Protein AF-A0A3B8KXQ9-F1 (afdb_monomer)

Foldseek 3Di:
DDDDPDAFEQEDEQWAQDFDDVPDPSTDGDFLQALLFSLLQVVLVPGPFYHYPPLPVDDDPPDDDSSVVSVVASGDNVSSELAKHKDWFGADDPVPDPACGDPGLPFHKADQPQFKRKDKDAGRYFADLAADPVRLWWKKKKWFKPWDPVFPWDKWKDKPNHTDDFPDDDPRIGMGTSHPDGHTMMMMIITTHGPDDTIMITRIIMMIGGNDDDDDDD

Solvent-accessible surface area (backbone atoms only — not comparable to full-atom values): 12703 Å² total; per-residue (Å²): 141,83,88,79,86,73,82,47,61,37,78,43,60,36,62,34,49,47,71,68,49,92,97,45,74,41,65,39,74,57,49,53,29,35,49,38,26,53,35,32,28,31,51,66,71,65,43,75,45,71,40,73,44,72,55,75,86,64,69,71,82,80,67,57,67,59,65,37,49,41,69,78,26,50,80,37,69,79,64,46,55,93,50,55,27,35,43,66,61,54,40,58,77,79,78,80,49,63,82,63,69,48,100,33,81,20,44,24,68,53,42,69,85,54,45,65,38,76,47,70,53,59,37,36,48,88,54,64,82,59,59,42,97,92,47,59,36,40,39,37,37,40,39,32,37,54,56,58,93,89,58,96,63,74,74,42,40,26,37,68,86,40,79,56,72,64,75,43,73,60,91,42,35,37,30,26,67,50,57,81,63,50,54,40,82,40,40,43,36,42,31,34,70,62,100,68,97,73,75,37,31,43,60,44,46,36,40,38,40,19,68,74,74,81,82,82,84,128

Secondary structure (DSSP, 8-state):
--SS----EEEEESEEE----TT--SEEEPPHHHHHHHHHHHHHTT-SEEEEESSSSSSPSSP-HHHHHHHHHTT-HHHHTT--EEEE-PBP----S-TT-SSSSBSEEPPSSSPPEEEEEEE-S---SS--SS---EEEEEEEEE--TT--PPPEEEETTEEE--SEEETTEEEEES-S--SEEEEEEEE---SSS---EEEEEEEEEESSPPP---

Sequence (218 aa):
AGGTRCKVAGGLEYYIRGYLKPKQQGITQASLERLRAGAASFWDRGVDAIYLFNYDCHGPFPFRGQKRQALNEIHDPAKLAGTDQHYFVTREMSQKTPVGTGYKQLPAELKQDGTVSRFTWHVGDTVPSKPTPSDSRSTRLIVRTTLSPKVAASLKFLVNGKRLEPTTRVGGVYLFDQPPIRRGACRLEVGFDPPRNVTVRIEEIEFLVQRNLPDLKS

Radius of gyration: 18.34 Å; Cα contacts (8 Å, |Δi|>4): 442; chains: 1; bounding box: 47×39×53 Å

Mean predicted aligned error: 6.29 Å

Structure (mmCIF, N/CA/C/O backbone):
data_AF-A0A3B8KXQ9-F1
#
_entry.id   AF-A0A3B8KXQ9-F1
#
loop_
_atom_site.group_PDB
_atom_site.id
_atom_site.type_symbol
_atom_site.label_atom_id
_atom_site.label_alt_id
_atom_site.label_comp_id
_atom_site.label_asym_id
_atom_site.label_entity_id
_atom_site.label_seq_id
_atom_site.pdbx_PDB_ins_code
_atom_site.Cartn_x
_atom_site.Cartn_y
_atom_site.Cartn_z
_atom_site.occupancy
_atom_site.B_iso_or_equiv
_atom_site.auth_seq_id
_atom_site.auth_comp_id
_atom_site.auth_asym_id
_atom_site.auth_atom_id
_atom_site.pdbx_PDB_model_num
ATOM 1 N N . ALA A 1 1 ? -5.485 -15.576 -19.349 1.00 49.03 1 ALA A N 1
ATOM 2 C CA . ALA A 1 1 ? -5.763 -15.068 -20.703 1.00 49.03 1 ALA A CA 1
ATOM 3 C C . ALA A 1 1 ? -4.807 -15.763 -21.660 1.00 49.03 1 ALA A C 1
ATOM 5 O O . ALA A 1 1 ? -3.633 -15.432 -21.680 1.00 49.03 1 ALA A O 1
ATOM 6 N N . GLY A 1 2 ? -5.268 -16.799 -22.355 1.00 56.00 2 GLY A N 1
ATOM 7 C CA . GLY A 1 2 ? -4.515 -17.447 -23.429 1.00 56.00 2 GLY A CA 1
ATOM 8 C C . GLY A 1 2 ? -5.357 -17.388 -24.698 1.00 56.00 2 GLY A C 1
ATOM 9 O O . GLY A 1 2 ? -6.579 -17.458 -24.603 1.00 56.00 2 GLY A O 1
ATOM 10 N N . GLY A 1 3 ? -4.728 -17.214 -25.861 1.00 81.25 3 GLY A N 1
ATOM 11 C CA . GLY A 1 3 ? -5.386 -17.431 -27.157 1.00 81.25 3 GLY A CA 1
ATOM 12 C C . GLY A 1 3 ? -5.586 -16.214 -28.068 1.00 81.25 3 GLY A C 1
ATOM 13 O O . GLY A 1 3 ? -5.803 -16.416 -29.254 1.00 81.25 3 GLY A O 1
ATOM 14 N N . THR A 1 4 ? -5.461 -14.967 -27.593 1.00 88.69 4 THR A N 1
ATOM 15 C CA . THR A 1 4 ? -5.723 -13.776 -28.443 1.00 88.69 4 THR A CA 1
ATOM 16 C C . THR A 1 4 ? -4.471 -13.043 -28.937 1.00 88.69 4 THR A C 1
ATOM 18 O O . THR A 1 4 ? -4.576 -12.185 -29.808 1.00 88.69 4 THR A O 1
ATOM 21 N N . ARG A 1 5 ? -3.279 -13.354 -28.398 1.00 88.56 5 ARG A N 1
ATOM 22 C CA . ARG A 1 5 ? -2.017 -12.594 -28.591 1.00 88.56 5 ARG A CA 1
ATOM 23 C C . ARG A 1 5 ? -2.084 -11.112 -28.177 1.00 88.56 5 ARG A C 1
ATOM 25 O O . ARG A 1 5 ? -1.131 -10.375 -28.421 1.00 88.56 5 ARG A O 1
ATOM 32 N N . CYS A 1 6 ? -3.172 -10.666 -27.546 1.00 93.75 6 CYS A N 1
ATOM 33 C CA . CYS A 1 6 ? -3.280 -9.305 -27.032 1.00 93.75 6 CYS A CA 1
ATOM 34 C C . CYS A 1 6 ? -2.272 -9.074 -25.904 1.00 93.75 6 CYS A C 1
ATOM 36 O O . CYS A 1 6 ? -2.112 -9.928 -25.033 1.00 93.75 6 CYS A O 1
ATOM 38 N N . LYS A 1 7 ? -1.649 -7.893 -25.909 1.00 94.38 7 LYS A N 1
ATOM 39 C CA . LYS A 1 7 ? -0.799 -7.411 -24.820 1.00 94.38 7 LYS A CA 1
ATOM 40 C C . LYS A 1 7 ? -1.650 -6.713 -23.767 1.00 94.38 7 LYS A C 1
ATOM 42 O O . LYS A 1 7 ? -2.499 -5.891 -24.108 1.00 94.38 7 LYS A O 1
ATOM 47 N N . VAL A 1 8 ? -1.427 -7.037 -22.499 1.00 94.94 8 VAL A N 1
ATOM 48 C CA . VAL A 1 8 ? -2.143 -6.457 -21.360 1.00 94.94 8 VAL A CA 1
ATOM 49 C C . VAL A 1 8 ? -1.196 -5.540 -20.602 1.00 94.94 8 VAL A C 1
ATOM 51 O O . VAL A 1 8 ? -0.180 -5.991 -20.082 1.00 94.94 8 VAL A O 1
ATOM 54 N N . ALA A 1 9 ? -1.530 -4.254 -20.514 1.00 96.56 9 ALA A N 1
ATOM 55 C CA . ALA A 1 9 ? -0.738 -3.281 -19.768 1.00 96.56 9 ALA A CA 1
ATOM 56 C C . ALA A 1 9 ? -1.352 -2.978 -18.392 1.00 96.56 9 ALA A C 1
ATOM 58 O O . ALA A 1 9 ? -2.568 -2.831 -18.256 1.00 96.56 9 ALA A O 1
ATOM 59 N N . GLY A 1 10 ? -0.501 -2.836 -17.377 1.00 95.88 10 GLY A N 1
ATOM 60 C CA . GLY A 1 10 ? -0.862 -2.264 -16.085 1.00 95.88 10 GLY A CA 1
ATOM 61 C C . GLY A 1 10 ? -0.907 -0.741 -16.171 1.00 95.88 10 GLY A C 1
ATOM 62 O O . GLY A 1 10 ? 0.132 -0.102 -16.329 1.00 95.88 10 GLY A O 1
ATOM 63 N N . GLY A 1 11 ? -2.103 -0.159 -16.092 1.00 94.12 11 GLY A N 1
ATOM 64 C CA . GLY A 1 11 ? -2.296 1.291 -16.137 1.00 94.12 11 GLY A CA 1
ATOM 65 C C . GLY A 1 11 ? -2.015 1.958 -14.791 1.00 94.12 11 GLY A C 1
ATOM 66 O O . GLY A 1 11 ? -2.665 1.646 -13.792 1.00 94.12 11 GLY A O 1
ATOM 67 N N . LEU A 1 12 ? -1.071 2.895 -14.773 1.00 92.12 12 LEU A N 1
ATOM 68 C CA . LEU A 1 12 ? -0.736 3.741 -13.634 1.00 92.12 12 LEU A CA 1
ATOM 69 C C . LEU A 1 12 ? -1.062 5.202 -13.949 1.00 92.12 12 LEU A C 1
ATOM 71 O O . LEU A 1 12 ? -0.639 5.749 -14.965 1.00 92.12 12 LEU A O 1
ATOM 75 N N . GLU A 1 13 ? -1.783 5.835 -13.031 1.00 86.75 13 GLU A N 1
ATOM 76 C CA . GLU A 1 13 ? -2.115 7.254 -13.090 1.00 86.75 13 GLU A CA 1
ATOM 77 C C . GLU A 1 13 ? -1.075 8.069 -12.313 1.00 86.75 13 GLU A C 1
ATOM 79 O O . GLU A 1 13 ? -0.680 7.681 -11.209 1.00 86.75 13 GLU A O 1
ATOM 84 N N . TYR A 1 14 ? -0.659 9.223 -12.845 1.00 77.75 14 TYR A N 1
ATOM 85 C CA . TYR A 1 14 ? 0.227 10.135 -12.109 1.00 77.75 14 TYR A CA 1
ATOM 86 C C . TYR A 1 14 ? -0.429 10.690 -10.840 1.00 77.75 14 TYR A C 1
ATOM 88 O O . TYR A 1 14 ? 0.207 10.857 -9.794 1.00 77.75 14 TYR A O 1
ATOM 96 N N . TYR A 1 15 ? -1.727 10.952 -10.936 1.00 79.38 15 TYR A N 1
ATOM 97 C CA . TYR A 1 15 ? -2.555 11.381 -9.833 1.00 79.38 15 TYR A CA 1
ATOM 98 C C . TYR A 1 15 ? -3.144 10.201 -9.079 1.00 79.38 15 TYR A C 1
ATOM 100 O O . TYR A 1 15 ? -3.992 9.449 -9.554 1.00 79.38 15 TYR A O 1
ATOM 108 N N . ILE A 1 16 ? -2.750 10.111 -7.823 1.00 75.06 16 ILE A N 1
ATOM 109 C CA . ILE A 1 16 ? -3.333 9.196 -6.872 1.00 75.06 16 ILE A CA 1
ATOM 110 C C . ILE A 1 16 ? -4.436 9.925 -6.126 1.00 75.06 16 ILE A C 1
ATOM 112 O O . ILE A 1 16 ? -4.203 10.906 -5.413 1.00 75.06 16 ILE A O 1
ATOM 116 N N . ARG A 1 17 ? -5.643 9.378 -6.251 1.00 68.38 17 ARG A N 1
ATOM 117 C CA . ARG A 1 17 ? -6.751 9.639 -5.335 1.00 68.38 17 ARG A CA 1
ATOM 118 C C . ARG A 1 17 ? -6.419 8.992 -3.993 1.00 68.38 17 ARG A C 1
ATOM 120 O O . ARG A 1 17 ? -6.678 7.807 -3.772 1.00 68.38 17 ARG A O 1
ATOM 127 N N . GLY A 1 18 ? -5.705 9.762 -3.182 1.00 63.97 18 GLY A N 1
ATOM 128 C CA . GLY A 1 18 ? -5.207 9.358 -1.880 1.00 63.97 18 GLY A CA 1
ATOM 129 C C . GLY A 1 18 ? -6.221 9.668 -0.790 1.00 63.97 18 GLY A C 1
ATOM 130 O O . GLY A 1 18 ? -7.410 9.879 -1.034 1.00 63.97 18 GLY A O 1
ATOM 131 N N . TYR A 1 19 ? -5.737 9.702 0.439 1.00 66.12 19 TYR A N 1
ATOM 132 C CA . TYR A 1 19 ? -6.567 10.053 1.576 1.00 66.12 19 TYR A CA 1
ATOM 133 C C . TYR A 1 19 ? -6.731 11.570 1.674 1.00 66.12 19 TYR A C 1
ATOM 135 O O . TYR A 1 19 ? -5.798 12.333 1.414 1.00 66.12 19 TYR A O 1
ATOM 143 N N . LEU A 1 20 ? -7.942 12.014 2.010 1.00 58.81 20 LEU A N 1
ATOM 144 C CA . LEU A 1 20 ? -8.250 13.429 2.185 1.00 58.81 20 LEU A CA 1
ATOM 145 C C . LEU A 1 20 ? -7.507 13.948 3.420 1.00 58.81 20 LEU A C 1
ATOM 147 O O . LEU A 1 20 ? -7.885 13.632 4.546 1.00 58.81 20 LEU A O 1
ATOM 151 N N . LYS A 1 21 ? -6.479 14.778 3.226 1.00 59.19 21 LYS A N 1
ATOM 152 C CA . LYS A 1 21 ? -5.991 15.639 4.309 1.00 59.19 21 LYS A CA 1
ATOM 153 C C . LYS A 1 21 ? -6.987 16.784 4.524 1.00 59.19 21 LYS A C 1
ATOM 155 O O . LYS A 1 21 ? -7.615 17.223 3.554 1.00 59.19 21 LYS A O 1
ATOM 160 N N . PRO A 1 22 ? -7.123 17.321 5.751 1.00 49.59 22 PRO A N 1
ATOM 161 C CA . PRO A 1 22 ? -7.877 18.550 5.968 1.00 49.59 22 PRO A CA 1
ATOM 162 C C . PRO A 1 22 ? -7.412 19.634 4.983 1.00 49.59 22 PRO A C 1
ATOM 164 O O . PRO A 1 22 ? -6.216 19.903 4.890 1.00 49.59 22 PRO A O 1
ATOM 167 N N . LYS A 1 23 ? -8.354 20.239 4.244 1.00 52.53 23 LYS A N 1
ATOM 168 C CA . LYS A 1 23 ? -8.121 21.291 3.227 1.00 52.53 23 LYS A CA 1
ATOM 169 C C . LYS A 1 23 ? -7.416 20.852 1.932 1.00 52.53 23 LYS A C 1
ATOM 171 O O . LYS A 1 23 ? -7.093 21.707 1.113 1.00 52.53 23 LYS A O 1
ATOM 176 N N . GLN A 1 24 ? -7.214 19.555 1.701 1.00 58.47 24 GLN A N 1
ATOM 177 C CA . GLN A 1 24 ? -6.668 19.056 0.441 1.00 58.47 24 GLN A CA 1
ATOM 178 C C . GLN A 1 24 ? -7.788 18.520 -0.464 1.00 58.47 24 GLN A C 1
ATOM 180 O O . GLN A 1 24 ? -8.565 17.658 -0.054 1.00 58.47 24 GLN A O 1
ATOM 185 N N . GLN A 1 25 ? -7.851 18.978 -1.719 1.00 53.72 25 GLN A N 1
ATOM 186 C CA . GLN A 1 25 ? -8.606 18.267 -2.756 1.00 53.72 25 GLN A CA 1
ATOM 187 C C . GLN A 1 25 ? -7.92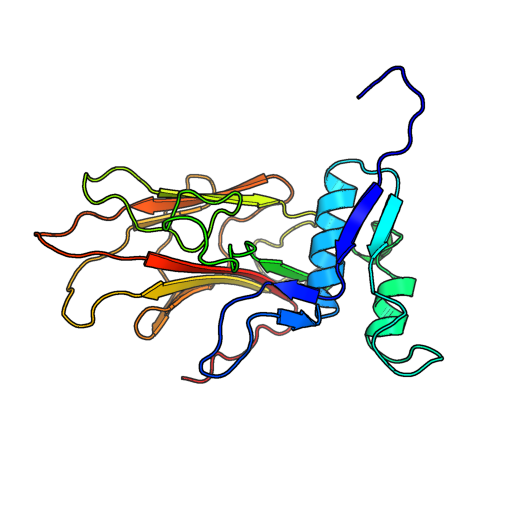0 16.907 -2.920 1.00 53.72 25 GLN A C 1
ATOM 189 O O . GLN A 1 25 ? -6.741 16.907 -3.245 1.00 53.72 25 GLN A O 1
ATOM 194 N N . GLY A 1 26 ? -8.585 15.780 -2.625 1.00 58.84 26 GLY A N 1
ATOM 195 C CA . GLY A 1 26 ? -8.004 14.435 -2.382 1.00 58.84 26 GLY A CA 1
ATOM 196 C C . GLY A 1 26 ? -7.134 13.787 -3.475 1.00 58.84 26 GLY A C 1
ATOM 197 O O . GLY A 1 26 ? -6.901 12.583 -3.473 1.00 58.84 26 GLY A O 1
ATOM 198 N N . ILE A 1 27 ? -6.643 14.567 -4.423 1.00 66.69 27 ILE A N 1
ATOM 199 C CA . ILE A 1 27 ? -5.688 14.203 -5.448 1.00 66.69 27 ILE A CA 1
ATOM 200 C C . ILE A 1 27 ? -4.275 14.574 -4.960 1.00 66.69 27 ILE A C 1
ATOM 202 O O . ILE A 1 27 ? -3.989 15.715 -4.597 1.00 66.69 27 ILE A O 1
ATOM 206 N N . THR A 1 28 ? -3.378 13.590 -4.946 1.00 73.00 28 THR A N 1
ATOM 207 C CA . THR A 1 28 ? -1.931 13.754 -4.723 1.00 73.00 28 THR A CA 1
ATOM 208 C C . THR A 1 28 ? -1.167 13.238 -5.927 1.00 73.00 28 THR A C 1
ATOM 210 O O . THR A 1 28 ? -1.649 12.352 -6.626 1.00 73.00 28 THR A O 1
ATOM 213 N N . GLN A 1 29 ? 0.045 13.734 -6.148 1.00 80.38 29 GLN A N 1
ATOM 214 C CA . GLN A 1 29 ? 0.965 13.089 -7.079 1.00 80.38 29 GLN A CA 1
ATOM 215 C C . GLN A 1 29 ? 1.495 11.788 -6.468 1.00 80.38 29 GLN A C 1
ATOM 217 O O . GLN A 1 29 ? 1.756 11.713 -5.262 1.00 80.38 29 GLN A O 1
ATOM 222 N N . ALA A 1 30 ? 1.652 10.759 -7.295 1.00 86.81 30 ALA A N 1
ATOM 223 C CA . ALA A 1 30 ? 2.321 9.535 -6.892 1.00 86.81 30 ALA A CA 1
ATOM 224 C C . ALA A 1 30 ? 3.790 9.807 -6.555 1.00 86.81 30 ALA A C 1
ATOM 226 O O . ALA A 1 30 ? 4.528 10.343 -7.382 1.00 86.81 30 ALA A O 1
ATOM 227 N N . SER A 1 31 ? 4.228 9.409 -5.355 1.00 90.88 31 SER A N 1
ATOM 228 C CA . SER A 1 31 ? 5.659 9.364 -5.050 1.00 90.88 31 SER A CA 1
ATOM 229 C C . SER A 1 31 ? 6.336 8.255 -5.858 1.00 90.88 31 SER A C 1
ATOM 231 O O . SER A 1 31 ? 5.675 7.335 -6.356 1.00 90.88 31 SER A O 1
ATOM 233 N N . LEU A 1 32 ? 7.664 8.311 -5.953 1.00 94.12 32 LEU A N 1
ATOM 234 C CA . LEU A 1 32 ? 8.456 7.272 -6.608 1.00 94.12 32 LEU A CA 1
ATOM 235 C C . LEU A 1 32 ? 8.173 5.878 -6.024 1.00 94.12 32 LEU A C 1
ATOM 237 O O . LEU A 1 32 ? 7.956 4.928 -6.768 1.00 94.12 32 LEU A O 1
ATOM 241 N N . GLU A 1 33 ? 8.094 5.763 -4.700 1.00 96.38 33 GLU A N 1
ATOM 242 C CA . GLU A 1 33 ? 7.842 4.507 -3.984 1.00 96.38 33 GLU A CA 1
ATOM 243 C C . GLU A 1 33 ? 6.448 3.942 -4.290 1.00 96.38 33 GLU A C 1
ATOM 245 O O . GLU A 1 33 ? 6.274 2.723 -4.349 1.00 96.38 33 GLU A O 1
ATOM 250 N N . ARG A 1 34 ? 5.450 4.810 -4.515 1.00 94.62 34 ARG A N 1
ATOM 251 C CA . ARG A 1 34 ? 4.094 4.397 -4.913 1.00 94.62 34 ARG A CA 1
ATOM 252 C C . ARG A 1 34 ? 4.045 3.928 -6.366 1.00 94.62 34 ARG A C 1
ATOM 254 O O . ARG A 1 34 ? 3.384 2.932 -6.655 1.00 94.62 34 ARG A O 1
ATOM 261 N N . LEU A 1 35 ? 4.773 4.593 -7.268 1.00 95.44 35 LEU A N 1
ATOM 262 C CA . LEU A 1 35 ? 4.913 4.150 -8.661 1.00 95.44 35 LEU A CA 1
ATOM 263 C C . LEU A 1 35 ? 5.622 2.793 -8.740 1.00 95.44 35 LEU A C 1
ATOM 265 O O . LEU A 1 35 ? 5.141 1.897 -9.431 1.00 95.44 35 LEU A O 1
ATOM 269 N N . ARG A 1 36 ? 6.709 2.614 -7.977 1.00 97.75 36 ARG A N 1
ATOM 270 C CA . ARG A 1 36 ? 7.416 1.330 -7.846 1.00 97.75 36 ARG A CA 1
ATOM 271 C C . ARG A 1 36 ? 6.495 0.227 -7.339 1.00 97.75 36 ARG A C 1
ATOM 273 O O . ARG A 1 36 ? 6.429 -0.828 -7.955 1.00 97.75 36 ARG A O 1
ATOM 280 N N . ALA A 1 37 ? 5.754 0.481 -6.259 1.00 97.50 37 ALA A N 1
ATOM 281 C CA . ALA A 1 37 ? 4.814 -0.483 -5.687 1.00 97.50 37 ALA A CA 1
ATOM 282 C C . ALA A 1 37 ? 3.707 -0.884 -6.678 1.00 97.50 37 ALA A C 1
ATOM 284 O O . ALA A 1 37 ? 3.408 -2.069 -6.833 1.00 97.50 37 ALA A O 1
ATOM 285 N N . GLY A 1 38 ? 3.121 0.093 -7.382 1.00 96.38 38 GLY A N 1
ATOM 286 C CA . GLY A 1 38 ? 2.103 -0.153 -8.404 1.00 96.38 38 GLY A CA 1
ATOM 287 C C . GLY A 1 38 ? 2.637 -0.975 -9.578 1.00 96.38 38 GLY A C 1
ATOM 288 O O . GLY A 1 38 ? 2.020 -1.965 -9.968 1.00 96.38 38 GLY A O 1
ATOM 289 N N . ALA A 1 39 ? 3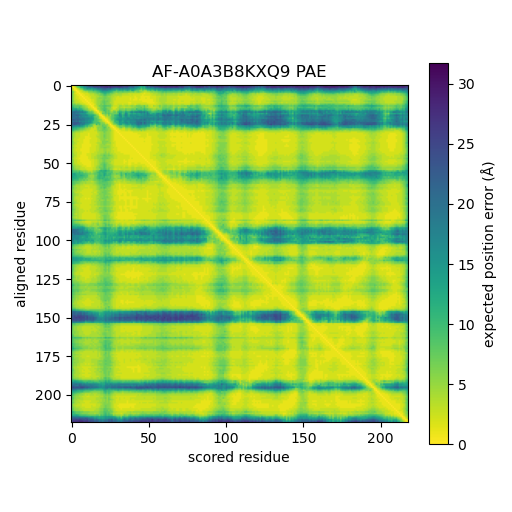.812 -0.614 -10.099 1.00 97.94 39 ALA A N 1
ATOM 290 C CA . ALA A 1 39 ? 4.458 -1.348 -11.183 1.00 97.94 39 ALA A CA 1
ATOM 291 C C . ALA A 1 39 ? 4.853 -2.769 -10.761 1.00 97.94 39 ALA A C 1
ATOM 293 O O . ALA A 1 39 ? 4.531 -3.719 -11.467 1.00 97.94 39 ALA A O 1
ATOM 294 N N . ALA A 1 40 ? 5.467 -2.935 -9.584 1.00 98.38 40 ALA A N 1
ATOM 295 C CA . ALA A 1 40 ? 5.828 -4.245 -9.047 1.00 98.38 40 ALA A CA 1
ATOM 296 C C . ALA A 1 40 ? 4.590 -5.144 -8.918 1.00 98.38 40 ALA A C 1
ATOM 298 O O . ALA A 1 40 ? 4.624 -6.310 -9.303 1.00 98.38 40 ALA A O 1
ATOM 299 N N . SER A 1 41 ? 3.479 -4.592 -8.417 1.00 98.12 41 SER A N 1
ATOM 300 C CA . SER A 1 41 ? 2.203 -5.303 -8.298 1.00 98.12 41 SER A CA 1
ATOM 301 C C . SER A 1 41 ? 1.676 -5.785 -9.652 1.00 98.12 41 SER A C 1
ATOM 303 O O . SER A 1 41 ? 1.243 -6.930 -9.772 1.00 98.12 41 SER A O 1
ATOM 305 N N . PHE A 1 42 ? 1.750 -4.955 -10.697 1.00 98.19 42 PHE A N 1
ATOM 306 C CA . PHE A 1 42 ? 1.351 -5.363 -12.043 1.00 98.19 42 PHE A CA 1
ATOM 307 C C . PHE A 1 42 ? 2.286 -6.413 -12.647 1.00 98.19 42 PHE A C 1
ATOM 309 O O . PHE A 1 42 ? 1.797 -7.405 -13.190 1.00 98.19 42 PHE A O 1
ATOM 316 N N . TRP A 1 43 ? 3.603 -6.240 -12.523 1.00 98.25 43 TRP A N 1
ATOM 317 C CA . TRP A 1 43 ? 4.574 -7.211 -13.027 1.00 98.25 43 TRP A CA 1
ATOM 318 C C . TRP A 1 43 ? 4.403 -8.585 -12.385 1.00 98.25 43 TRP A C 1
ATOM 320 O O . TRP A 1 43 ? 4.383 -9.591 -13.089 1.00 98.25 43 TRP A O 1
ATOM 330 N N . ASP A 1 44 ? 4.177 -8.637 -11.072 1.00 98.06 44 ASP A N 1
ATOM 331 C CA . ASP A 1 44 ? 3.911 -9.893 -10.365 1.00 98.06 44 ASP A CA 1
ATOM 332 C C . ASP A 1 44 ? 2.628 -10.597 -10.840 1.00 98.06 44 ASP A C 1
ATOM 334 O O . ASP A 1 44 ? 2.497 -11.814 -10.743 1.00 98.06 44 ASP A O 1
ATOM 338 N N . ARG A 1 45 ? 1.680 -9.840 -11.400 1.00 97.12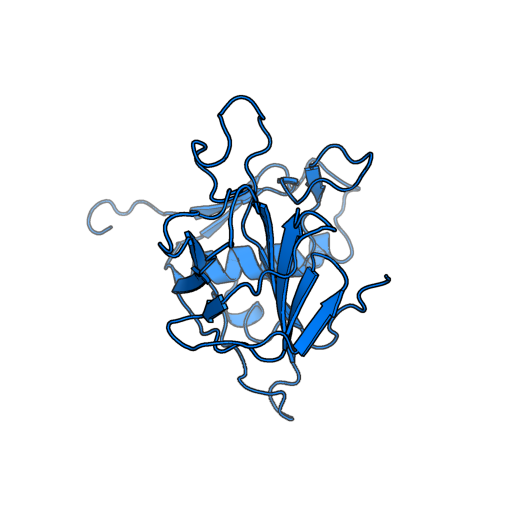 45 ARG A N 1
ATOM 339 C CA . ARG A 1 45 ? 0.429 -10.357 -11.976 1.00 97.12 45 ARG A CA 1
ATOM 340 C C . ARG A 1 45 ? 0.555 -10.725 -13.457 1.00 97.12 45 ARG A C 1
ATOM 342 O O . ARG A 1 45 ? -0.445 -11.118 -14.057 1.00 97.12 45 ARG A O 1
ATOM 349 N N . GLY A 1 46 ? 1.750 -10.604 -14.035 1.00 96.56 46 GLY A N 1
ATOM 350 C CA . GLY A 1 46 ? 2.050 -11.033 -15.399 1.00 96.56 46 GLY A CA 1
ATOM 351 C C . GLY A 1 46 ? 1.533 -10.094 -16.487 1.00 96.56 46 GLY A C 1
ATOM 352 O O . GLY A 1 46 ? 1.154 -10.572 -17.553 1.00 96.56 46 GLY A O 1
ATOM 353 N N . VAL A 1 47 ? 1.476 -8.779 -16.233 1.00 96.88 47 VAL A N 1
ATOM 354 C CA . VAL A 1 47 ? 1.248 -7.814 -17.323 1.00 96.88 47 VAL A CA 1
ATOM 355 C C . VAL A 1 47 ? 2.409 -7.848 -18.319 1.00 96.88 47 VAL A C 1
ATOM 357 O O . VAL A 1 47 ? 3.535 -8.188 -17.966 1.00 96.88 47 VAL A O 1
ATOM 360 N N . ASP A 1 48 ? 2.148 -7.447 -19.558 1.00 96.56 48 ASP A N 1
ATOM 361 C CA . ASP A 1 48 ? 3.169 -7.323 -20.597 1.00 96.56 48 ASP A 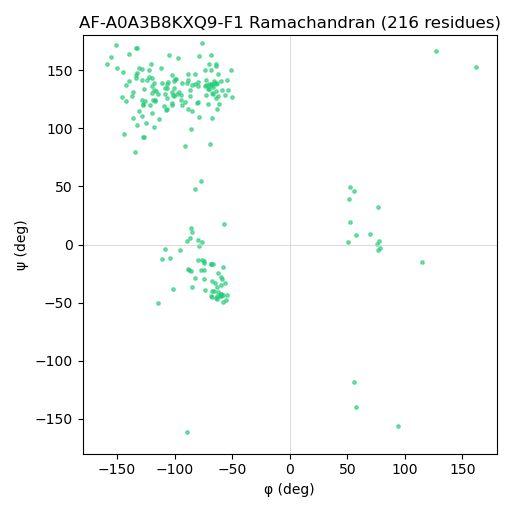CA 1
ATOM 362 C C . ASP A 1 48 ? 3.889 -5.967 -20.575 1.00 96.56 48 ASP A C 1
ATOM 364 O O . ASP A 1 48 ? 4.979 -5.836 -21.129 1.00 96.56 48 ASP A O 1
ATOM 368 N N . ALA A 1 49 ? 3.255 -4.937 -20.009 1.00 96.94 49 ALA A N 1
ATOM 369 C CA . ALA A 1 49 ? 3.766 -3.571 -20.010 1.00 96.94 49 ALA A CA 1
ATOM 370 C C . ALA A 1 49 ? 3.213 -2.750 -18.841 1.00 96.94 49 ALA A C 1
ATOM 372 O O . ALA A 1 49 ? 2.156 -3.057 -18.287 1.00 96.94 49 ALA A O 1
ATOM 373 N N . ILE A 1 50 ? 3.891 -1.646 -18.532 1.00 97.69 50 ILE A N 1
ATOM 374 C CA . ILE A 1 50 ? 3.377 -0.583 -17.667 1.00 97.69 50 ILE A CA 1
ATOM 375 C C . ILE A 1 50 ? 3.018 0.611 -18.540 1.00 97.69 50 ILE A C 1
ATOM 377 O O . ILE A 1 50 ? 3.846 1.102 -19.306 1.00 97.69 50 ILE A O 1
ATOM 381 N N . TYR A 1 51 ? 1.782 1.077 -18.417 1.00 95.94 51 TYR A N 1
ATOM 382 C CA . TYR A 1 51 ? 1.285 2.255 -19.112 1.00 95.94 51 TYR A CA 1
ATOM 383 C C . TYR A 1 51 ? 1.114 3.398 -18.115 1.00 95.94 51 TYR A C 1
ATOM 385 O O . TYR A 1 51 ? 0.488 3.219 -17.074 1.00 95.94 51 TYR A O 1
ATOM 393 N N . LEU A 1 52 ? 1.664 4.568 -18.432 1.00 92.50 52 LEU A N 1
ATOM 394 C CA . LEU A 1 52 ? 1.574 5.762 -17.599 1.00 92.50 52 LEU A CA 1
ATOM 395 C C . LEU A 1 52 ? 0.618 6.774 -18.237 1.00 92.50 52 LEU A C 1
ATOM 397 O O . LEU A 1 52 ? 0.917 7.303 -19.305 1.00 92.50 52 LEU A O 1
ATOM 401 N N . PHE A 1 53 ? -0.499 7.070 -17.573 1.00 88.06 53 PHE A N 1
ATOM 402 C CA . PHE A 1 53 ? -1.457 8.089 -18.010 1.00 88.06 53 PHE A CA 1
ATOM 403 C C . PHE A 1 53 ? -1.255 9.402 -17.238 1.00 88.06 53 PHE A C 1
ATOM 405 O O . PHE A 1 53 ? -0.906 9.391 -16.051 1.00 88.06 53 PHE A O 1
ATOM 412 N N . ASN A 1 54 ? -1.417 10.534 -17.937 1.00 86.56 54 ASN A N 1
ATOM 413 C CA . ASN A 1 54 ? -1.152 11.900 -17.455 1.00 86.56 54 ASN A CA 1
ATOM 414 C C . ASN A 1 54 ? 0.243 12.124 -16.843 1.00 86.56 54 ASN A C 1
ATOM 416 O O . ASN A 1 54 ? 0.472 13.063 -16.083 1.00 86.56 54 ASN A O 1
ATOM 420 N N . TYR A 1 55 ? 1.209 11.255 -17.124 1.00 86.94 55 TYR A N 1
ATOM 421 C CA . TYR A 1 55 ? 2.521 11.372 -16.500 1.00 86.94 55 TYR A CA 1
ATOM 422 C C . TYR A 1 55 ? 3.339 12.508 -17.095 1.00 86.94 55 TYR A C 1
ATOM 424 O O . TYR A 1 55 ? 4.161 13.107 -16.410 1.00 86.94 55 TYR A O 1
ATOM 432 N N . ASP A 1 56 ? 3.126 12.828 -18.362 1.00 82.12 56 ASP A N 1
ATOM 433 C CA . ASP A 1 56 ? 3.896 13.805 -19.112 1.00 82.12 56 ASP A CA 1
ATOM 434 C C . ASP A 1 56 ? 3.411 15.247 -18.924 1.00 82.12 56 ASP A C 1
ATOM 436 O O . ASP A 1 56 ? 4.235 16.149 -18.775 1.00 82.12 56 ASP A O 1
ATOM 440 N N . CYS A 1 57 ? 2.099 15.453 -18.815 1.00 77.75 57 CYS A N 1
ATOM 441 C CA . CYS A 1 57 ? 1.456 16.766 -18.733 1.00 77.75 57 CYS A CA 1
ATOM 442 C C . CYS A 1 57 ? 1.576 17.480 -17.367 1.00 77.75 57 CYS A C 1
ATOM 444 O O . CYS A 1 57 ? 1.065 18.590 -17.197 1.00 77.75 57 CYS A O 1
ATOM 446 N N . HIS A 1 58 ? 2.276 16.891 -16.388 1.00 74.12 58 HIS A N 1
ATOM 447 C CA . HIS A 1 58 ? 2.415 17.444 -15.035 1.00 74.12 58 HIS A CA 1
ATOM 448 C C . HIS A 1 58 ? 3.876 17.545 -14.575 1.00 74.12 58 HIS A C 1
ATOM 450 O O . HIS A 1 58 ? 4.445 16.606 -14.014 1.00 74.12 58 HIS A O 1
ATOM 456 N N . GLY A 1 59 ? 4.496 18.704 -14.802 1.00 72.62 59 GLY A N 1
ATOM 457 C CA . GLY A 1 59 ? 5.839 19.049 -14.323 1.00 72.62 59 GLY A CA 1
ATOM 458 C C . GLY A 1 59 ? 6.777 19.537 -15.434 1.00 72.62 59 GLY A C 1
ATOM 459 O O . GLY A 1 59 ? 6.464 19.381 -16.612 1.00 72.62 59 GLY A O 1
ATOM 460 N N . PRO A 1 60 ? 7.929 20.130 -15.076 1.00 78.38 60 PRO A N 1
ATOM 461 C CA . PRO A 1 60 ? 8.851 20.704 -16.050 1.00 78.38 60 PRO A CA 1
ATOM 462 C C . PRO A 1 60 ? 9.516 19.619 -16.908 1.00 78.38 60 PRO A C 1
ATOM 464 O O . PRO A 1 60 ? 9.941 18.578 -16.397 1.00 78.38 60 PRO A O 1
ATOM 467 N N . PHE A 1 61 ? 9.631 19.889 -18.208 1.00 82.31 61 PHE A N 1
ATOM 468 C CA . PHE A 1 61 ? 10.398 19.086 -19.159 1.00 82.31 61 PHE A CA 1
ATOM 469 C C . PHE A 1 61 ? 11.782 19.726 -19.396 1.00 82.31 61 PHE A C 1
ATOM 471 O O . PHE A 1 61 ? 11.868 20.953 -19.450 1.00 82.31 61 PHE A O 1
ATOM 478 N N . PRO A 1 62 ? 12.871 18.946 -19.552 1.00 87.38 62 PRO A N 1
ATOM 479 C CA . PRO A 1 62 ? 12.948 17.486 -19.438 1.00 87.38 62 PRO A CA 1
ATOM 480 C C . PRO A 1 62 ? 12.739 17.003 -17.997 1.00 87.38 62 PRO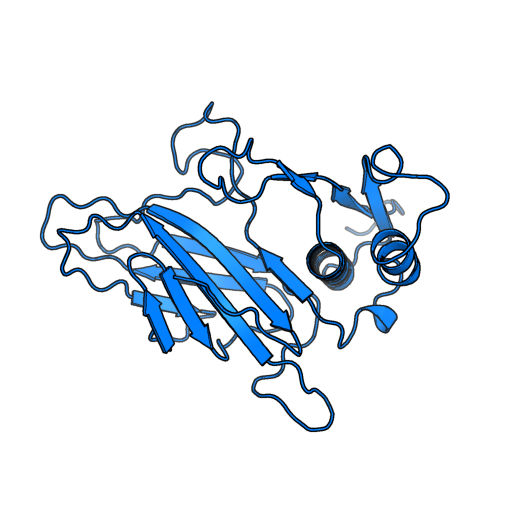 A C 1
ATOM 482 O O . PRO A 1 62 ? 13.101 17.700 -17.049 1.00 87.38 62 PRO A O 1
ATOM 485 N N . PHE A 1 63 ? 12.192 15.792 -17.818 1.00 89.19 63 PHE A N 1
ATOM 486 C CA . PHE A 1 63 ? 11.991 15.242 -16.473 1.00 89.19 63 PHE A CA 1
ATOM 487 C C . PHE A 1 63 ? 13.321 15.035 -15.745 1.00 89.19 63 PHE A C 1
ATOM 489 O O . PHE A 1 63 ? 14.307 14.553 -16.308 1.00 89.19 63 PHE A O 1
ATOM 496 N N . ARG A 1 64 ? 13.328 15.376 -14.455 1.00 90.19 64 ARG A N 1
ATOM 497 C CA . ARG A 1 64 ? 14.477 15.265 -13.546 1.00 90.19 64 ARG A CA 1
ATOM 498 C C . ARG A 1 64 ? 14.052 14.619 -12.226 1.00 90.19 64 ARG A C 1
ATOM 500 O O . ARG A 1 64 ? 12.860 14.444 -11.966 1.00 90.19 64 ARG A O 1
ATOM 507 N N . GLY A 1 65 ? 15.036 14.256 -11.404 1.00 92.00 65 GLY A N 1
ATOM 508 C CA . GLY A 1 65 ? 14.819 13.692 -10.070 1.00 92.00 65 GLY A CA 1
ATOM 509 C C . GLY A 1 65 ? 13.963 12.423 -10.085 1.00 92.00 65 GLY A C 1
ATOM 510 O O . GLY A 1 65 ? 14.075 11.598 -10.995 1.00 92.00 65 GLY A O 1
ATOM 511 N N . GLN A 1 66 ? 13.072 12.306 -9.098 1.00 91.75 66 GLN A N 1
ATOM 512 C CA . GLN A 1 66 ? 12.206 11.139 -8.898 1.00 91.75 66 GLN A CA 1
ATOM 513 C C . GLN A 1 66 ? 11.346 10.793 -10.123 1.00 91.75 66 GLN A C 1
ATOM 515 O O . GLN A 1 66 ? 11.111 9.619 -10.394 1.00 91.75 66 GLN A O 1
ATOM 520 N N . LYS A 1 67 ? 10.920 11.792 -10.906 1.00 89.50 67 LYS A N 1
ATOM 521 C CA . LYS A 1 67 ? 10.094 11.570 -12.100 1.00 89.50 67 LYS A CA 1
ATOM 522 C C . LYS A 1 67 ? 10.863 10.838 -13.206 1.00 89.50 67 LYS A C 1
ATOM 524 O O . LYS A 1 67 ? 10.375 9.871 -13.781 1.00 89.50 67 LYS A O 1
ATOM 529 N N . ARG A 1 68 ? 12.105 11.259 -13.474 1.00 93.06 68 ARG A N 1
ATOM 530 C CA . ARG A 1 68 ? 12.999 10.552 -14.410 1.00 93.06 68 ARG A CA 1
ATOM 531 C C . ARG A 1 68 ? 13.404 9.186 -13.863 1.00 93.06 68 ARG A C 1
ATOM 533 O O . ARG A 1 68 ? 13.471 8.222 -14.618 1.00 93.06 68 ARG A O 1
ATOM 540 N N . GLN A 1 69 ? 13.665 9.112 -12.560 1.00 95.88 69 GLN A N 1
ATOM 541 C CA . GLN A 1 69 ? 14.032 7.868 -11.897 1.00 95.88 69 GLN A CA 1
ATOM 542 C C . GLN A 1 69 ? 12.940 6.802 -12.045 1.00 95.88 69 GLN A C 1
ATOM 544 O O . GLN A 1 69 ? 13.258 5.683 -12.430 1.00 95.88 69 GLN A O 1
ATOM 549 N N . ALA A 1 70 ? 11.666 7.163 -11.862 1.00 94.44 70 ALA A N 1
ATOM 550 C CA . ALA A 1 70 ? 10.554 6.243 -12.083 1.00 94.44 70 ALA A CA 1
ATOM 551 C C . ALA A 1 70 ? 10.579 5.648 -13.501 1.00 94.44 70 ALA A C 1
ATOM 553 O O . ALA A 1 70 ? 10.524 4.432 -13.645 1.00 94.44 70 ALA A O 1
ATOM 554 N N . LEU A 1 71 ? 10.745 6.469 -14.547 1.00 94.00 71 LEU A N 1
ATOM 555 C CA . LEU A 1 71 ? 10.812 5.986 -15.937 1.00 94.00 71 LEU A CA 1
ATOM 556 C C . LEU A 1 71 ? 11.972 5.005 -16.177 1.00 94.00 71 LEU A C 1
ATOM 558 O O . LEU A 1 71 ? 11.827 4.041 -16.930 1.00 94.00 71 LEU A O 1
ATOM 562 N N . ASN A 1 72 ? 13.107 5.216 -15.507 1.00 96.50 72 ASN A N 1
ATOM 563 C CA . ASN A 1 72 ? 14.280 4.348 -15.615 1.00 96.50 72 ASN A CA 1
ATOM 564 C C . ASN A 1 72 ? 14.135 3.007 -14.876 1.00 96.50 72 ASN A C 1
ATOM 566 O O . ASN A 1 72 ? 14.936 2.104 -15.133 1.00 96.50 72 ASN A O 1
ATOM 570 N N . GLU A 1 73 ? 13.156 2.882 -13.977 1.00 97.62 73 GLU A N 1
ATOM 571 C CA . GLU A 1 73 ? 13.000 1.738 -13.073 1.00 97.62 73 GLU A CA 1
ATOM 572 C C . GLU A 1 73 ? 11.731 0.925 -13.354 1.00 97.62 73 GLU A C 1
ATOM 574 O O . GLU A 1 73 ? 11.809 -0.288 -13.501 1.00 97.62 73 GLU A O 1
ATOM 579 N N . ILE A 1 74 ? 10.558 1.560 -13.460 1.00 97.31 74 ILE A N 1
ATOM 580 C CA . ILE A 1 74 ? 9.268 0.847 -13.397 1.00 97.31 74 ILE A CA 1
ATOM 581 C C . ILE A 1 74 ? 8.984 -0.077 -14.588 1.00 97.31 74 ILE A C 1
ATOM 583 O O . ILE A 1 74 ? 8.091 -0.918 -14.504 1.00 97.31 74 ILE A O 1
ATOM 587 N N . HIS A 1 75 ? 9.712 0.083 -15.694 1.00 96.69 75 HIS A N 1
ATOM 588 C CA . HIS A 1 75 ? 9.573 -0.761 -16.881 1.00 96.69 75 HIS A CA 1
ATOM 589 C C . HIS A 1 75 ? 10.214 -2.145 -16.716 1.00 96.69 75 HIS A C 1
ATOM 591 O O . HIS A 1 75 ? 9.986 -3.002 -17.563 1.00 96.69 75 HIS A O 1
ATOM 597 N N . ASP A 1 76 ? 11.031 -2.355 -15.679 1.00 96.94 76 ASP A N 1
ATOM 598 C CA . ASP A 1 76 ? 11.822 -3.571 -15.498 1.00 96.94 76 ASP A CA 1
ATOM 599 C C . ASP A 1 76 ? 11.653 -4.120 -14.068 1.00 96.94 76 ASP A C 1
ATOM 601 O O . ASP A 1 76 ? 12.089 -3.478 -13.104 1.00 96.94 76 ASP A O 1
ATOM 605 N N . PRO A 1 77 ? 11.054 -5.313 -13.889 1.00 96.12 77 PRO A N 1
ATOM 606 C CA . PRO A 1 77 ? 10.883 -5.906 -12.566 1.00 96.12 77 PRO A CA 1
ATOM 607 C C . PRO A 1 77 ? 12.211 -6.151 -11.833 1.00 96.12 77 PRO A C 1
ATOM 609 O O . PRO A 1 77 ? 12.234 -6.075 -10.604 1.00 96.12 77 PRO A O 1
ATOM 612 N N . ALA A 1 78 ? 13.324 -6.379 -12.543 1.00 96.94 78 ALA A N 1
ATOM 613 C CA . ALA A 1 78 ? 14.631 -6.574 -11.916 1.00 96.94 78 ALA A CA 1
ATOM 614 C C . ALA A 1 78 ? 15.151 -5.291 -11.250 1.00 96.94 78 ALA A C 1
ATOM 616 O O . ALA A 1 78 ? 15.803 -5.357 -10.210 1.00 96.94 78 ALA A O 1
ATOM 617 N N . LYS A 1 79 ? 14.811 -4.116 -11.797 1.00 97.94 79 LYS A N 1
ATOM 618 C CA . LYS A 1 79 ? 15.158 -2.816 -11.198 1.00 97.94 79 LYS A CA 1
ATOM 619 C C . LYS A 1 79 ? 14.267 -2.440 -10.020 1.00 97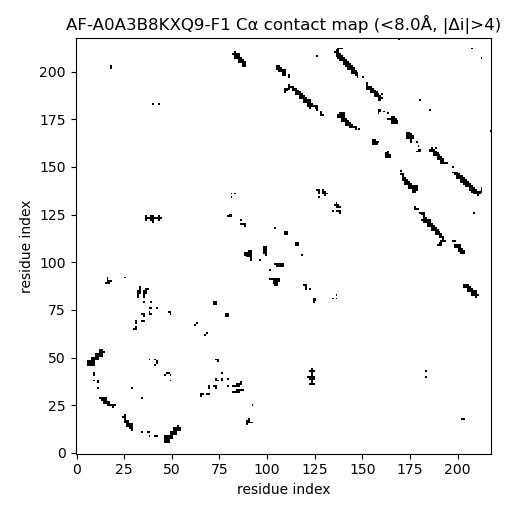.94 79 LYS A C 1
ATOM 621 O O . LYS A 1 79 ? 14.654 -1.602 -9.212 1.00 97.94 79 LYS A O 1
ATOM 626 N N . LEU A 1 80 ? 13.071 -3.022 -9.933 1.00 97.56 80 LEU A N 1
ATOM 627 C CA . LEU A 1 80 ? 12.138 -2.790 -8.830 1.00 97.56 80 LEU A CA 1
ATOM 628 C C . LEU A 1 80 ? 12.454 -3.643 -7.599 1.00 97.56 80 LEU A C 1
ATOM 630 O O . LEU A 1 80 ? 12.142 -3.220 -6.483 1.00 97.56 80 LEU A O 1
ATOM 634 N N . ALA A 1 81 ? 13.055 -4.817 -7.787 1.00 96.69 81 ALA A N 1
ATOM 635 C CA . ALA A 1 81 ? 13.408 -5.720 -6.700 1.00 96.69 81 ALA A CA 1
ATOM 636 C C . ALA A 1 81 ? 14.310 -5.029 -5.662 1.00 96.69 81 ALA A C 1
ATOM 638 O O . ALA A 1 81 ? 15.325 -4.421 -6.002 1.00 96.69 81 ALA A O 1
ATOM 639 N N . GLY A 1 82 ? 13.944 -5.098 -4.379 1.00 96.56 82 GLY A N 1
ATOM 640 C CA . GLY A 1 82 ? 14.769 -4.529 -3.305 1.00 96.56 82 GLY A CA 1
ATOM 641 C C . GLY A 1 82 ? 14.685 -3.001 -3.167 1.00 96.56 82 GLY A C 1
ATOM 642 O O . GLY A 1 82 ? 15.388 -2.406 -2.338 1.00 96.56 82 GLY A O 1
ATOM 643 N N . THR A 1 83 ? 13.845 -2.333 -3.960 1.00 97.75 83 THR A N 1
ATOM 644 C CA . THR A 1 83 ? 13.622 -0.886 -3.842 1.00 97.75 83 THR A CA 1
ATOM 645 C C . THR A 1 83 ? 12.676 -0.554 -2.690 1.00 97.75 83 THR A C 1
ATOM 647 O O . THR A 1 83 ? 11.956 -1.414 -2.175 1.00 97.75 83 THR A O 1
ATOM 650 N N . ASP A 1 84 ? 12.698 0.712 -2.272 1.00 98.19 84 ASP A N 1
ATOM 651 C CA . ASP A 1 84 ? 11.720 1.248 -1.329 1.00 98.19 84 ASP A CA 1
ATOM 652 C C . ASP A 1 84 ? 10.366 1.409 -2.036 1.00 98.19 84 ASP A C 1
ATOM 654 O O . ASP A 1 84 ? 10.276 2.003 -3.117 1.00 98.19 84 ASP A O 1
ATOM 658 N N . GLN A 1 85 ? 9.317 0.862 -1.423 1.00 98.06 85 GLN A N 1
ATOM 659 C CA . GLN A 1 85 ? 7.977 0.740 -1.989 1.00 98.06 85 GLN A CA 1
ATOM 660 C C . GLN A 1 85 ? 6.908 1.176 -0.983 1.00 98.06 85 GLN A C 1
ATOM 662 O O . GLN A 1 85 ? 7.035 0.984 0.227 1.00 98.06 85 GLN A O 1
ATOM 667 N N . HIS A 1 86 ? 5.837 1.774 -1.501 1.00 96.38 86 HIS A N 1
ATOM 668 C CA . HIS A 1 86 ? 4.695 2.240 -0.721 1.00 96.38 86 HIS A CA 1
ATOM 669 C C . HIS A 1 86 ? 3.398 1.782 -1.399 1.00 96.38 86 HIS A C 1
ATOM 671 O O . HIS A 1 86 ? 2.935 2.371 -2.373 1.00 96.38 86 HIS A O 1
ATOM 677 N N . TYR A 1 87 ? 2.787 0.742 -0.843 1.00 95.44 87 TYR A N 1
ATOM 678 C CA . TYR A 1 87 ? 1.481 0.225 -1.235 1.00 95.44 87 TYR A CA 1
ATOM 679 C C . TYR A 1 87 ? 0.378 0.937 -0.458 1.00 95.44 87 TYR A C 1
ATOM 681 O O . TYR A 1 87 ? 0.514 1.178 0.735 1.00 95.44 87 TYR A O 1
ATOM 689 N N . PHE A 1 88 ? -0.747 1.235 -1.092 1.00 90.38 88 PHE A N 1
ATOM 690 C CA . PHE A 1 88 ? -1.901 1.779 -0.383 1.00 90.38 88 PHE A CA 1
ATOM 691 C C . PHE A 1 88 ? -3.192 1.352 -1.073 1.00 90.38 88 PHE A C 1
ATOM 693 O O . PHE A 1 88 ? -3.231 1.114 -2.284 1.00 90.38 88 PHE A O 1
ATOM 700 N N . VAL A 1 89 ? -4.262 1.246 -0.294 1.00 91.19 89 VAL A N 1
ATOM 701 C CA . VAL A 1 89 ? -5.590 0.930 -0.815 1.00 91.19 89 VAL A CA 1
ATOM 702 C C . VAL A 1 89 ? -6.246 2.228 -1.283 1.00 91.19 89 VAL A C 1
ATOM 704 O O . VAL A 1 89 ? -6.524 3.124 -0.493 1.00 91.19 89 VAL A O 1
ATOM 707 N N . THR A 1 90 ? -6.496 2.348 -2.589 1.00 85.44 90 THR A N 1
ATOM 708 C CA . THR A 1 90 ? -7.128 3.553 -3.153 1.00 85.44 90 THR A CA 1
ATOM 709 C C . THR A 1 90 ? -8.537 3.764 -2.600 1.00 85.44 90 THR A C 1
ATOM 711 O O . THR A 1 90 ? -9.282 2.800 -2.404 1.00 85.44 90 THR A O 1
ATOM 714 N N . ARG A 1 91 ? -8.919 5.032 -2.450 1.00 81.88 91 ARG A N 1
ATOM 715 C CA . ARG A 1 91 ? -10.189 5.478 -1.876 1.00 81.88 91 ARG A CA 1
ATOM 716 C C . ARG A 1 91 ? -11.186 5.924 -2.951 1.00 81.88 91 ARG A C 1
ATOM 718 O O . ARG A 1 91 ? -10.803 6.517 -3.959 1.00 81.88 91 ARG A O 1
ATOM 725 N N . GLU A 1 92 ? -12.471 5.681 -2.711 1.00 77.75 92 GLU A N 1
ATOM 726 C CA . GLU A 1 92 ? -13.572 6.312 -3.433 1.00 77.75 92 GLU A CA 1
ATOM 727 C C . GLU A 1 92 ? -13.664 7.786 -3.030 1.00 77.75 92 GLU A C 1
ATOM 729 O O . GLU A 1 92 ? -13.858 8.118 -1.858 1.00 77.75 92 GLU A O 1
ATOM 734 N N . MET A 1 93 ? -13.531 8.680 -4.007 1.00 67.88 93 MET A N 1
ATOM 735 C CA . MET A 1 93 ? -13.561 10.125 -3.759 1.00 67.88 93 MET A CA 1
ATOM 736 C C . MET A 1 93 ? -14.792 10.808 -4.318 1.00 67.88 93 MET A C 1
ATOM 738 O O . MET A 1 93 ? -15.017 11.971 -4.004 1.00 67.88 93 MET A O 1
ATOM 742 N N . SER A 1 94 ? -15.573 10.128 -5.161 1.00 64.75 94 SER A N 1
ATOM 743 C CA . SER A 1 94 ? -16.672 10.795 -5.846 1.00 64.75 94 SER A CA 1
ATOM 744 C C . SER A 1 94 ? -17.778 11.254 -4.895 1.00 64.75 94 SER A C 1
ATOM 746 O O . SER A 1 94 ? -18.564 12.090 -5.312 1.00 64.75 94 SER A O 1
ATOM 748 N N . GLN A 1 95 ? -17.862 10.751 -3.653 1.00 63.75 95 GLN A N 1
ATOM 749 C CA . GLN A 1 95 ? -18.974 10.974 -2.699 1.00 63.75 95 GLN A CA 1
ATOM 750 C C . GLN A 1 95 ? -20.381 10.712 -3.285 1.00 63.75 95 GLN A C 1
ATOM 752 O O . GLN A 1 95 ? -21.380 10.876 -2.596 1.00 63.75 95 GLN A O 1
ATOM 757 N N . LYS A 1 96 ? -20.471 10.270 -4.547 1.00 63.59 96 LYS A N 1
ATOM 758 C CA . LYS A 1 96 ? -21.703 9.996 -5.290 1.00 63.59 96 LYS A CA 1
ATOM 759 C C . LYS A 1 96 ? -22.313 8.649 -4.919 1.00 63.59 96 LYS A C 1
ATOM 761 O O . LYS A 1 96 ? -23.442 8.372 -5.300 1.00 63.59 96 LYS A O 1
ATOM 766 N N . THR A 1 97 ? -21.560 7.806 -4.219 1.00 60.41 97 THR A N 1
ATOM 767 C CA . THR A 1 97 ? -21.996 6.491 -3.752 1.00 60.41 97 THR A CA 1
ATOM 768 C C . THR A 1 97 ? -21.971 6.464 -2.223 1.00 60.41 97 THR A C 1
ATOM 770 O O . THR A 1 97 ? -21.038 7.015 -1.626 1.00 60.41 97 THR A O 1
ATOM 773 N N . PRO A 1 98 ? -22.979 5.855 -1.566 1.00 68.06 98 PRO A N 1
ATOM 774 C CA . PRO A 1 98 ? -22.936 5.604 -0.128 1.00 68.06 98 PRO A CA 1
ATOM 775 C C . PRO A 1 98 ? -21.639 4.897 0.304 1.00 68.06 98 PRO A C 1
ATOM 777 O O . PRO A 1 98 ? -21.051 4.119 -0.455 1.00 68.06 98 PRO A O 1
ATOM 780 N N . VAL A 1 99 ? -21.193 5.140 1.540 1.00 66.00 99 VAL A N 1
ATOM 781 C CA . VAL A 1 99 ? -19.986 4.506 2.100 1.00 66.00 99 VAL A CA 1
ATOM 782 C C . VAL A 1 99 ? -20.084 2.980 1.981 1.00 66.00 99 VAL A C 1
ATOM 784 O O . VAL A 1 99 ? -21.119 2.394 2.280 1.00 66.00 99 VAL A O 1
ATOM 787 N N . GLY A 1 100 ? -19.013 2.336 1.511 1.00 64.81 100 GLY A N 1
ATOM 788 C CA . GLY A 1 100 ? -18.971 0.882 1.309 1.00 64.81 100 GLY A CA 1
ATOM 789 C C . GLY A 1 100 ? -19.715 0.350 0.075 1.00 64.81 100 GLY A C 1
ATOM 790 O O . GLY A 1 100 ? -19.681 -0.854 -0.153 1.00 64.81 100 GLY A O 1
ATOM 791 N N . THR A 1 101 ? -20.347 1.209 -0.737 1.00 67.62 101 THR A N 1
ATOM 792 C CA . THR A 1 101 ? -21.079 0.799 -1.961 1.00 67.62 101 THR A CA 1
ATOM 793 C C . THR A 1 101 ? -20.377 1.186 -3.269 1.00 67.62 101 THR A C 1
ATOM 795 O O . THR A 1 101 ? -20.841 0.841 -4.353 1.00 67.62 101 THR A O 1
ATOM 798 N N . GLY A 1 102 ? -19.255 1.906 -3.180 1.00 68.69 102 GLY A N 1
ATOM 799 C CA . GLY A 1 102 ? -18.437 2.286 -4.333 1.00 68.69 102 GLY A CA 1
ATOM 800 C C . GLY A 1 102 ? -17.583 1.137 -4.883 1.00 68.69 102 GLY A C 1
ATOM 801 O O . GLY A 1 102 ? -17.456 0.072 -4.285 1.00 68.69 102 GLY A O 1
ATOM 802 N N . TYR A 1 103 ? -16.920 1.377 -6.018 1.00 77.50 103 TYR A N 1
ATOM 803 C CA . TYR A 1 103 ? -16.012 0.408 -6.658 1.00 77.50 103 TYR A CA 1
ATOM 804 C C . TYR A 1 103 ? -14.626 0.334 -5.988 1.00 77.50 103 TYR A C 1
ATOM 806 O O . TYR A 1 103 ? -13.751 -0.423 -6.418 1.00 77.50 103 TYR A O 1
ATOM 814 N N . LYS A 1 104 ? -14.395 1.141 -4.947 1.00 86.12 104 LYS A N 1
ATOM 815 C CA . LYS A 1 104 ? -13.183 1.130 -4.122 1.00 86.12 104 LYS A CA 1
ATOM 816 C C . LYS A 1 104 ? -13.499 0.629 -2.718 1.00 86.12 104 LYS A C 1
ATOM 818 O O . LYS A 1 104 ? -14.589 0.823 -2.201 1.00 86.12 104 LYS A O 1
ATOM 823 N N . GLN A 1 105 ? -12.492 0.033 -2.085 1.00 90.81 105 GLN A N 1
ATOM 824 C CA . GLN A 1 105 ? -12.619 -0.603 -0.770 1.00 90.81 105 GLN A CA 1
ATOM 825 C C . GLN A 1 105 ? -12.723 0.396 0.393 1.00 90.81 105 GLN A C 1
ATOM 827 O O . GLN A 1 105 ? -13.043 -0.012 1.502 1.00 90.81 105 GLN A O 1
ATOM 832 N N . LEU A 1 106 ? -12.404 1.676 0.167 1.00 89.19 106 LEU A N 1
ATOM 833 C CA . LEU A 1 106 ? -12.360 2.719 1.194 1.00 89.19 106 LEU A CA 1
ATOM 834 C C . LEU A 1 106 ? -13.133 3.972 0.747 1.00 89.19 106 LEU A C 1
ATOM 836 O O . LEU A 1 106 ? -13.147 4.256 -0.450 1.00 89.19 106 LEU A O 1
ATOM 840 N N . PRO A 1 107 ? -13.690 4.771 1.678 1.00 88.19 107 PRO A N 1
ATOM 841 C CA . PRO A 1 107 ? -13.788 4.471 3.106 1.00 88.19 107 PRO A CA 1
ATOM 842 C C . PRO A 1 107 ? -14.805 3.345 3.360 1.00 88.19 107 PRO A C 1
ATOM 844 O O . PRO A 1 107 ? -15.718 3.143 2.558 1.00 88.19 107 PRO A O 1
ATOM 847 N N . ALA A 1 108 ? -14.654 2.619 4.466 1.00 88.69 108 ALA A N 1
ATOM 848 C CA . ALA A 1 108 ? -15.539 1.501 4.799 1.00 88.69 108 ALA A CA 1
ATOM 849 C C . ALA A 1 108 ? -15.928 1.509 6.271 1.00 88.69 108 ALA A C 1
ATOM 851 O O . ALA A 1 108 ? -15.060 1.552 7.143 1.00 88.69 108 ALA A O 1
ATOM 852 N N . GLU A 1 109 ? -17.226 1.443 6.545 1.00 89.12 109 GLU A N 1
ATOM 853 C CA . GLU A 1 109 ? -17.725 1.226 7.900 1.00 89.12 109 GLU A CA 1
ATOM 854 C C . GLU A 1 109 ? -17.496 -0.229 8.316 1.00 89.12 109 GLU A C 1
ATOM 856 O O . GLU A 1 109 ? -17.673 -1.166 7.532 1.00 89.12 109 GLU A O 1
ATOM 861 N N . LEU A 1 110 ? -17.038 -0.417 9.551 1.00 88.69 110 LEU A N 1
ATOM 862 C CA . LEU A 1 110 ? -16.886 -1.738 10.136 1.00 88.69 110 LEU A CA 1
ATOM 863 C C . LEU A 1 110 ? -18.260 -2.309 10.470 1.00 88.69 110 LEU A C 1
ATOM 865 O O . LEU A 1 110 ? -19.123 -1.609 11.002 1.00 88.69 110 LEU A O 1
ATOM 869 N N . LYS A 1 111 ? -18.445 -3.595 10.172 1.00 84.88 111 LYS A N 1
ATOM 870 C CA . LYS A 1 111 ? -19.672 -4.305 10.527 1.00 84.88 111 LYS A CA 1
ATOM 871 C C . LYS A 1 111 ? -19.769 -4.410 12.051 1.00 84.88 111 LYS A C 1
ATOM 873 O O . LYS A 1 111 ? -18.777 -4.692 12.717 1.00 84.88 111 LYS A O 1
ATOM 878 N N . GLN A 1 112 ? -20.954 -4.135 12.591 1.00 78.88 112 GLN A N 1
ATOM 879 C CA . GLN A 1 112 ? -21.215 -4.105 14.038 1.00 78.88 112 GLN A CA 1
ATOM 880 C C . GLN A 1 112 ? -21.784 -5.429 14.571 1.00 78.88 112 GLN A C 1
ATOM 882 O O . GLN A 1 112 ? -21.966 -5.578 15.772 1.00 78.88 112 GLN A O 1
ATOM 887 N N . ASP A 1 113 ? -22.067 -6.387 13.690 1.00 75.69 113 ASP A N 1
ATOM 888 C CA . ASP A 1 113 ? -22.645 -7.700 14.002 1.00 75.69 113 ASP A CA 1
ATOM 889 C C . ASP A 1 113 ? -21.583 -8.749 14.395 1.00 75.69 113 ASP A C 1
ATOM 891 O O . ASP A 1 113 ? -21.847 -9.949 14.370 1.00 75.69 113 ASP A O 1
ATOM 895 N N . GLY A 1 114 ? -20.356 -8.311 14.700 1.00 74.00 114 GLY A N 1
ATOM 896 C CA . GLY A 1 114 ? -19.208 -9.183 14.957 1.00 74.00 114 GLY A CA 1
ATOM 897 C C . GLY A 1 114 ? -18.572 -9.785 13.696 1.00 74.00 114 GLY A C 1
ATOM 898 O O . GLY A 1 114 ? -17.522 -10.429 13.790 1.00 74.00 114 GLY A O 1
ATOM 899 N N . THR A 1 115 ? -19.137 -9.559 12.503 1.00 85.06 115 THR A N 1
ATOM 900 C CA . THR A 1 115 ? -18.536 -10.005 11.241 1.00 85.06 115 THR A CA 1
ATOM 901 C C . THR A 1 115 ? -17.283 -9.192 10.926 1.00 85.06 115 THR A C 1
ATOM 903 O O . THR A 1 115 ? -17.255 -7.969 11.030 1.00 85.06 115 THR A O 1
ATOM 906 N N . VAL A 1 116 ? -16.231 -9.860 10.451 1.00 91.12 116 VAL A N 1
ATOM 907 C CA . VAL A 1 116 ? -14.999 -9.177 10.037 1.00 91.12 116 VAL A CA 1
ATOM 908 C C . VAL A 1 116 ? -15.195 -8.387 8.737 1.00 91.12 116 VAL A C 1
ATOM 910 O O . VAL A 1 116 ? -15.722 -8.900 7.743 1.00 91.12 116 VAL A O 1
ATOM 913 N N . SER A 1 117 ? -14.714 -7.144 8.711 1.00 93.31 117 SER A N 1
ATOM 914 C CA . SER A 1 117 ? -14.540 -6.380 7.469 1.00 93.31 117 SER A CA 1
ATOM 915 C C . SER A 1 117 ? -13.230 -6.781 6.797 1.00 93.31 117 SER A C 1
ATOM 917 O O . SER A 1 117 ? -12.220 -6.955 7.478 1.00 93.31 117 SER A O 1
ATOM 919 N N . ARG A 1 118 ? -13.227 -6.939 5.466 1.00 95.25 118 ARG A N 1
ATOM 920 C CA . ARG A 1 118 ? -12.074 -7.448 4.704 1.00 95.25 118 ARG A CA 1
ATOM 921 C C . ARG A 1 118 ? -11.571 -6.434 3.688 1.00 95.25 118 ARG A C 1
ATOM 923 O O . ARG A 1 118 ? -12.360 -5.875 2.934 1.00 95.25 118 ARG A O 1
ATOM 930 N N . PHE A 1 119 ? -10.254 -6.291 3.622 1.00 95.75 119 PHE A N 1
ATOM 931 C CA . PHE A 1 119 ? -9.547 -5.414 2.694 1.00 95.75 119 PHE A CA 1
ATOM 932 C C . PHE A 1 119 ? -8.392 -6.172 2.054 1.00 95.75 119 PHE A C 1
ATOM 934 O O . PHE A 1 119 ? -7.739 -6.985 2.705 1.00 95.75 119 PHE A O 1
ATOM 941 N N . THR A 1 120 ? -8.131 -5.914 0.780 1.00 96.38 120 THR A N 1
ATOM 942 C CA . THR A 1 120 ? -7.137 -6.634 -0.015 1.00 96.38 120 THR A CA 1
ATOM 943 C C . THR A 1 120 ? -6.249 -5.682 -0.797 1.00 96.38 120 THR A C 1
ATOM 945 O O . THR A 1 120 ? -6.672 -4.611 -1.236 1.00 96.38 120 THR A O 1
ATOM 948 N N . TRP A 1 121 ? -5.001 -6.087 -0.984 1.00 96.62 121 TRP A N 1
ATOM 949 C CA . TRP A 1 121 ? -4.050 -5.448 -1.887 1.00 96.62 121 TRP A CA 1
ATOM 950 C C . TRP A 1 121 ? -3.070 -6.504 -2.400 1.00 96.62 121 TRP A C 1
ATOM 952 O O . TRP A 1 121 ? -3.080 -7.652 -1.953 1.00 96.62 121 TRP A O 1
ATOM 962 N N . HIS A 1 122 ? -2.236 -6.128 -3.364 1.00 97.88 122 HIS A N 1
ATOM 963 C CA . HIS A 1 122 ? -1.283 -7.033 -4.000 1.00 97.88 122 HIS A CA 1
ATOM 964 C C . HIS A 1 122 ? 0.120 -6.441 -3.914 1.00 97.88 122 HIS A C 1
ATOM 966 O O . HIS A 1 122 ? 0.333 -5.312 -4.361 1.00 97.88 122 HIS A O 1
ATOM 972 N N . VAL A 1 123 ? 1.047 -7.196 -3.327 1.00 98.44 123 VAL A N 1
ATOM 973 C CA . VAL A 1 123 ? 2.448 -6.810 -3.134 1.00 98.44 123 VAL A CA 1
ATOM 974 C C . VAL A 1 123 ? 3.297 -7.508 -4.184 1.00 98.44 123 VAL A C 1
ATOM 976 O O . VAL A 1 123 ? 3.270 -8.729 -4.274 1.00 98.44 123 VAL A O 1
ATOM 979 N N . GLY A 1 124 ? 4.024 -6.748 -4.997 1.00 97.75 124 GLY A N 1
ATOM 980 C CA . GLY A 1 124 ? 4.766 -7.313 -6.125 1.00 97.75 124 GLY A CA 1
ATOM 981 C C . GLY A 1 124 ? 6.181 -7.782 -5.804 1.00 97.75 124 GLY A C 1
ATOM 982 O O . GLY A 1 124 ? 6.735 -8.598 -6.532 1.00 97.75 124 GLY A O 1
ATOM 983 N N . ASP A 1 125 ? 6.765 -7.275 -4.720 1.00 97.06 125 ASP A N 1
ATOM 984 C CA . ASP A 1 125 ? 8.146 -7.567 -4.338 1.00 97.06 125 ASP A CA 1
ATOM 985 C C . ASP A 1 125 ? 8.227 -8.547 -3.161 1.00 97.06 125 ASP A C 1
ATOM 987 O O . ASP A 1 125 ? 7.263 -8.769 -2.422 1.00 97.06 125 ASP A O 1
ATOM 991 N N . THR A 1 126 ? 9.405 -9.135 -2.978 1.00 96.25 126 THR A N 1
ATOM 992 C CA . THR A 1 126 ? 9.744 -9.890 -1.776 1.00 96.25 126 THR A CA 1
ATOM 993 C C . THR A 1 126 ? 9.747 -8.956 -0.571 1.00 96.25 126 THR A C 1
ATOM 995 O O . THR A 1 126 ? 10.346 -7.879 -0.597 1.00 96.25 126 THR A O 1
ATOM 998 N N . VAL A 1 127 ? 9.083 -9.395 0.498 1.00 96.56 127 VAL A N 1
ATOM 999 C CA . VAL A 1 127 ? 8.936 -8.644 1.746 1.00 96.56 127 VAL A CA 1
ATOM 1000 C C . VAL A 1 127 ? 9.833 -9.283 2.806 1.00 96.56 127 VAL A C 1
ATOM 1002 O O . VAL A 1 127 ? 9.607 -10.451 3.139 1.00 96.56 127 VAL A O 1
ATOM 1005 N N . PRO A 1 128 ? 10.844 -8.572 3.334 1.00 94.56 128 PRO A N 1
ATOM 1006 C CA . PRO A 1 128 ? 11.663 -9.101 4.414 1.00 94.56 128 PRO A CA 1
ATOM 1007 C C . PRO A 1 128 ? 10.822 -9.227 5.690 1.00 94.56 128 PRO A C 1
ATOM 1009 O O . PRO A 1 128 ? 10.056 -8.330 6.032 1.00 94.56 128 PRO A O 1
ATOM 1012 N N . SER A 1 129 ? 10.975 -10.338 6.414 1.00 90.75 129 SER A N 1
ATOM 1013 C CA . SER A 1 129 ? 10.335 -10.530 7.728 1.00 90.75 129 SER A CA 1
ATOM 1014 C C . SER A 1 129 ? 11.002 -9.712 8.838 1.00 90.75 129 SER A C 1
ATOM 1016 O O . SER A 1 129 ? 10.400 -9.464 9.879 1.00 90.75 129 SER A O 1
ATOM 1018 N N . LYS A 1 130 ? 12.264 -9.330 8.623 1.00 93.50 130 LYS A N 1
ATOM 1019 C CA . LYS A 1 130 ? 13.049 -8.388 9.420 1.00 93.50 130 LYS A CA 1
ATOM 1020 C C . LYS A 1 130 ? 14.205 -7.851 8.564 1.00 93.50 130 LYS A C 1
ATOM 1022 O O . LYS A 1 130 ? 14.636 -8.571 7.659 1.00 93.50 130 LYS A O 1
ATOM 1027 N N . PRO A 1 131 ? 14.747 -6.661 8.865 1.00 94.12 131 PRO A N 1
ATOM 1028 C CA . PRO A 1 131 ? 15.930 -6.150 8.181 1.00 94.12 131 PRO A CA 1
ATOM 1029 C C . PRO A 1 131 ? 17.138 -7.080 8.358 1.00 94.12 131 PRO A C 1
ATOM 1031 O O . PRO A 1 131 ? 17.372 -7.621 9.443 1.00 94.12 131 PRO A O 1
ATOM 1034 N N . THR A 1 132 ? 17.922 -7.247 7.299 1.00 94.81 132 THR A N 1
ATOM 1035 C CA . THR A 1 132 ? 19.182 -8.001 7.272 1.00 94.81 132 THR A CA 1
ATOM 1036 C C . THR A 1 132 ? 20.274 -7.179 6.573 1.00 94.81 132 THR A C 1
ATOM 1038 O O . THR A 1 132 ? 19.968 -6.176 5.926 1.00 94.81 132 THR A O 1
ATOM 1041 N N . PRO A 1 133 ? 21.556 -7.588 6.640 1.00 94.12 133 PRO A N 1
ATOM 1042 C CA . PRO A 1 133 ? 22.611 -6.934 5.863 1.00 94.12 133 PRO A CA 1
ATOM 1043 C C . PRO A 1 133 ? 22.381 -6.967 4.342 1.00 94.12 133 PRO A C 1
ATOM 1045 O O . PRO A 1 133 ? 22.818 -6.059 3.643 1.00 94.12 133 PRO A O 1
ATOM 1048 N N . SER A 1 134 ? 21.697 -7.996 3.826 1.00 92.81 134 SER A N 1
ATOM 1049 C CA . SER A 1 134 ? 21.386 -8.138 2.397 1.00 92.81 134 SER A CA 1
ATOM 1050 C C . SER A 1 134 ? 20.087 -7.442 1.977 1.00 92.81 134 SER A C 1
ATOM 1052 O O . SER A 1 134 ? 19.928 -7.120 0.802 1.00 92.81 134 SER A O 1
ATOM 1054 N N . ASP A 1 135 ? 19.176 -7.182 2.916 1.00 95.31 135 ASP A N 1
ATOM 1055 C CA . ASP A 1 135 ? 17.951 -6.413 2.702 1.00 95.31 135 ASP A CA 1
ATOM 1056 C C . ASP A 1 135 ? 17.630 -5.577 3.948 1.00 95.31 135 ASP A C 1
ATOM 1058 O O . ASP A 1 135 ? 17.009 -6.044 4.903 1.00 95.31 135 ASP A O 1
ATOM 1062 N N . SER A 1 136 ? 18.064 -4.317 3.943 1.00 96.44 136 SER A N 1
ATOM 1063 C CA . SER A 1 136 ? 17.902 -3.400 5.075 1.00 96.44 136 SER A CA 1
ATOM 1064 C C . SER A 1 136 ? 16.511 -2.770 5.176 1.00 96.44 136 SER A C 1
ATOM 1066 O O . SER A 1 136 ? 16.283 -1.914 6.033 1.00 96.44 136 SER A O 1
ATOM 1068 N N . ARG A 1 137 ? 15.564 -3.154 4.311 1.00 97.31 137 ARG A N 1
ATOM 1069 C CA . ARG A 1 137 ? 14.213 -2.590 4.336 1.00 97.31 137 ARG A CA 1
ATOM 1070 C C . ARG A 1 137 ? 13.463 -3.061 5.579 1.00 97.31 137 ARG A C 1
ATOM 1072 O O . ARG A 1 137 ? 13.429 -4.241 5.917 1.00 97.31 137 ARG A O 1
ATOM 1079 N N . SER A 1 138 ? 12.813 -2.110 6.232 1.00 97.25 138 SER A N 1
ATOM 1080 C CA . SER A 1 138 ? 11.820 -2.345 7.271 1.00 97.25 138 SER A CA 1
ATOM 1081 C C . SER A 1 138 ? 10.416 -2.277 6.687 1.00 97.25 138 SER A C 1
ATOM 1083 O O . SER A 1 138 ? 10.198 -1.708 5.614 1.00 97.25 138 SER A O 1
ATOM 1085 N N . THR A 1 139 ? 9.448 -2.857 7.393 1.00 97.56 139 THR A N 1
ATOM 1086 C CA . THR A 1 139 ? 8.068 -2.900 6.917 1.00 97.56 139 THR A CA 1
ATOM 1087 C C . THR A 1 139 ? 7.095 -2.383 7.965 1.00 97.56 139 THR A C 1
ATOM 1089 O O . THR A 1 139 ? 7.276 -2.618 9.162 1.00 97.56 139 THR A O 1
ATOM 1092 N N . ARG A 1 140 ? 6.071 -1.653 7.514 1.00 97.56 140 ARG A N 1
ATOM 1093 C CA . ARG A 1 140 ? 5.045 -1.057 8.377 1.00 97.56 140 ARG A CA 1
ATOM 1094 C C . ARG A 1 140 ? 3.695 -1.058 7.685 1.00 97.56 140 ARG A C 1
ATOM 1096 O O . ARG A 1 140 ? 3.569 -0.544 6.577 1.00 97.56 140 ARG A O 1
ATOM 1103 N N . LEU A 1 141 ? 2.683 -1.600 8.352 1.00 97.62 141 LEU A N 1
ATOM 1104 C CA . LEU A 1 141 ? 1.280 -1.430 7.983 1.00 97.62 141 LEU A CA 1
ATOM 1105 C C . LEU A 1 141 ? 0.688 -0.296 8.823 1.00 97.62 141 LEU A C 1
ATOM 1107 O O . LEU A 1 141 ? 0.836 -0.275 10.044 1.00 97.62 141 LEU A O 1
ATOM 1111 N N . ILE A 1 142 ? 0.011 0.633 8.160 1.00 95.56 142 ILE A N 1
ATOM 1112 C CA . ILE A 1 142 ? -0.667 1.778 8.761 1.00 95.56 142 ILE A CA 1
ATOM 1113 C C . ILE A 1 142 ? -2.153 1.629 8.470 1.00 95.56 142 ILE A C 1
ATOM 1115 O O . ILE A 1 142 ? -2.556 1.541 7.310 1.00 95.56 142 ILE A O 1
ATOM 1119 N N . VAL A 1 143 ? -2.970 1.624 9.520 1.00 94.31 143 VAL A N 1
ATOM 1120 C CA . VAL A 1 143 ? -4.430 1.634 9.410 1.00 94.31 143 VAL A CA 1
ATOM 1121 C C . VAL A 1 143 ? -4.964 2.857 10.141 1.00 94.31 143 VAL A C 1
ATOM 1123 O O . VAL A 1 143 ? -4.761 2.998 11.347 1.00 94.31 143 VAL A O 1
ATOM 1126 N N . ARG A 1 144 ? -5.663 3.746 9.431 1.00 92.06 144 ARG A N 1
ATOM 1127 C CA . ARG A 1 144 ? -6.324 4.911 10.035 1.00 92.06 144 ARG A CA 1
ATOM 1128 C C . ARG A 1 144 ? -7.823 4.707 10.077 1.00 92.06 144 ARG A C 1
ATOM 1130 O O . ARG A 1 144 ? -8.441 4.266 9.107 1.00 92.06 144 ARG A O 1
ATOM 1137 N N . THR A 1 145 ? -8.403 5.099 11.199 1.00 89.56 145 THR A N 1
ATOM 1138 C CA . THR A 1 145 ? -9.830 5.000 11.469 1.00 89.56 145 THR A CA 1
ATOM 1139 C C . THR A 1 145 ? -10.400 6.334 11.933 1.00 89.56 145 THR A C 1
ATOM 1141 O O . THR A 1 145 ? -9.709 7.117 12.589 1.00 89.56 145 THR A O 1
ATOM 1144 N N . THR A 1 146 ? -11.681 6.574 11.654 1.00 85.94 146 THR A N 1
ATOM 1145 C CA . THR A 1 146 ? -12.481 7.513 12.450 1.00 85.94 146 THR A CA 1
ATOM 1146 C C . THR A 1 146 ? -13.147 6.723 13.567 1.00 85.94 146 THR A C 1
ATOM 1148 O O . THR A 1 146 ? -14.273 6.241 13.429 1.00 85.94 146 THR A O 1
ATOM 1151 N N . LEU A 1 147 ? -12.412 6.532 14.658 1.00 72.25 147 LEU A N 1
ATOM 1152 C CA . LEU A 1 147 ? -12.959 6.005 15.901 1.00 72.25 147 LEU A CA 1
ATOM 1153 C C . LEU A 1 147 ? -13.512 7.178 16.714 1.00 72.25 147 LEU A C 1
ATOM 1155 O O . LEU A 1 147 ? -12.801 8.159 16.939 1.00 72.25 147 LEU A O 1
ATOM 1159 N N . SER A 1 148 ? -14.765 7.091 17.163 1.00 62.88 148 SER A N 1
ATOM 1160 C CA . SER A 1 148 ? -15.302 8.095 18.087 1.00 62.88 148 SER A CA 1
ATOM 1161 C C . SER A 1 148 ? -14.444 8.131 19.368 1.00 62.88 148 SER A C 1
ATOM 1163 O O . SER A 1 148 ? -14.175 7.069 19.935 1.00 62.88 148 SER A O 1
ATOM 1165 N N . PRO A 1 149 ? -14.029 9.314 19.868 1.00 55.94 149 PRO A N 1
ATOM 1166 C CA . PRO A 1 149 ? -13.194 9.437 21.070 1.00 55.94 149 PRO A CA 1
ATOM 1167 C C . PRO A 1 149 ? -13.802 8.804 22.330 1.00 55.94 149 PRO A C 1
ATOM 1169 O O . PRO A 1 149 ? -13.090 8.527 23.287 1.00 55.94 149 PRO A O 1
ATOM 1172 N N . LYS A 1 150 ? -15.121 8.571 22.339 1.00 54.22 150 LYS A N 1
ATOM 1173 C CA . LYS A 1 150 ? -15.874 8.031 23.483 1.00 54.22 150 LYS A CA 1
ATOM 1174 C C . LYS A 1 150 ? -15.861 6.499 23.570 1.00 54.22 150 LYS A C 1
ATOM 1176 O O . LYS A 1 150 ? -16.646 5.923 24.314 1.00 54.22 150 LYS A O 1
ATOM 1181 N N . VAL A 1 151 ? -15.025 5.827 22.781 1.00 57.97 151 VAL A N 1
ATOM 1182 C CA . VAL A 1 151 ? -15.134 4.385 22.549 1.00 57.97 151 VAL A CA 1
ATOM 1183 C C . VAL A 1 151 ? -13.944 3.640 23.145 1.00 57.97 151 VAL A C 1
ATOM 1185 O O . VAL A 1 151 ? -12.847 3.638 22.587 1.00 57.97 151 VAL A O 1
ATOM 1188 N N . ALA A 1 152 ? -14.195 2.917 24.235 1.00 57.31 152 ALA A N 1
ATOM 1189 C CA . ALA A 1 152 ? -13.300 1.892 24.771 1.00 57.31 152 ALA A CA 1
ATOM 1190 C C . ALA A 1 152 ? -13.476 0.551 24.025 1.00 57.31 152 ALA A C 1
ATOM 1192 O O . ALA A 1 152 ? -13.649 -0.494 24.641 1.00 57.31 152 ALA A O 1
ATOM 1193 N N . ALA A 1 153 ? -13.493 0.572 22.689 1.00 63.59 153 ALA A N 1
ATOM 1194 C CA . ALA A 1 153 ? -13.564 -0.642 21.876 1.00 63.59 153 ALA A CA 1
ATOM 1195 C C . ALA A 1 153 ? -12.177 -1.008 21.350 1.00 63.59 153 ALA A C 1
ATOM 1197 O O . ALA A 1 153 ? -11.432 -0.155 20.851 1.00 63.59 153 ALA A O 1
ATOM 1198 N N . SER A 1 154 ? -11.843 -2.292 21.447 1.00 74.94 154 SER A N 1
ATOM 1199 C CA . SER A 1 154 ? -10.657 -2.871 20.832 1.00 74.94 154 SER A CA 1
ATOM 1200 C C . SER A 1 154 ? -11.010 -3.391 19.439 1.00 74.94 154 SER A C 1
ATOM 1202 O O . SER A 1 154 ? -11.914 -4.206 19.257 1.00 74.94 154 SER A O 1
ATOM 1204 N N . LEU A 1 155 ? -10.298 -2.893 18.430 1.00 88.38 155 LEU A N 1
ATOM 1205 C CA . LEU A 1 155 ? -10.328 -3.475 17.092 1.00 88.38 155 LEU A CA 1
ATOM 1206 C C . LEU A 1 155 ? -9.424 -4.708 17.083 1.00 88.38 155 LEU A C 1
ATOM 1208 O O . LEU A 1 155 ? -8.316 -4.666 17.618 1.00 88.38 155 LEU A O 1
ATOM 1212 N N . LYS A 1 156 ? -9.891 -5.796 16.471 1.00 91.94 156 LYS A N 1
ATOM 1213 C CA . LYS A 1 156 ? -9.116 -7.032 16.305 1.00 91.94 156 LYS A CA 1
ATOM 1214 C C . LYS A 1 156 ? -8.598 -7.085 14.875 1.00 91.94 156 LYS A C 1
ATOM 1216 O O . LYS A 1 156 ? -9.398 -7.092 13.945 1.00 91.94 156 LYS A O 1
ATOM 1221 N N . PHE A 1 157 ? -7.283 -7.140 14.693 1.00 95.19 157 PHE A N 1
ATOM 1222 C CA . PHE A 1 157 ? -6.664 -7.131 13.368 1.00 95.19 157 PHE A CA 1
ATOM 1223 C C . PHE A 1 157 ? -6.084 -8.497 13.022 1.00 95.19 157 PHE A C 1
ATOM 1225 O O . PHE A 1 157 ? -5.395 -9.118 13.833 1.00 95.19 157 PHE A O 1
ATOM 1232 N N . LEU A 1 158 ? -6.343 -8.958 11.800 1.00 97.25 158 LEU A N 1
ATOM 1233 C CA . LEU A 1 158 ? -5.671 -10.108 11.215 1.00 97.25 158 LEU A CA 1
ATOM 1234 C C . LEU A 1 158 ? -5.087 -9.718 9.862 1.00 97.25 158 LEU A C 1
ATOM 1236 O O . LEU A 1 158 ? -5.778 -9.138 9.030 1.00 97.25 158 LEU A O 1
ATOM 1240 N N . VAL A 1 159 ? -3.837 -10.091 9.609 1.00 97.56 159 VAL A N 1
ATOM 1241 C CA . VAL A 1 159 ? -3.215 -9.979 8.287 1.00 97.56 159 VAL A CA 1
ATOM 1242 C C . VAL A 1 159 ? -2.825 -11.363 7.817 1.00 97.56 159 VAL A C 1
ATOM 1244 O O . VAL A 1 159 ? -2.121 -12.089 8.516 1.00 97.56 159 VAL A O 1
ATOM 1247 N N . ASN A 1 160 ? -3.306 -11.746 6.633 1.00 96.62 160 ASN A N 1
ATOM 1248 C CA . ASN A 1 160 ? -3.070 -13.070 6.053 1.00 96.62 160 ASN A CA 1
ATOM 1249 C C . ASN A 1 160 ? -3.408 -14.216 7.033 1.00 96.62 160 ASN A C 1
ATOM 1251 O O . ASN A 1 160 ? -2.681 -15.202 7.126 1.00 96.62 160 ASN A O 1
ATOM 1255 N N . GLY A 1 161 ? -4.496 -14.056 7.796 1.00 96.12 161 GLY A N 1
ATOM 1256 C CA . GLY A 1 161 ? -4.957 -15.022 8.800 1.00 96.12 161 GLY A CA 1
ATOM 1257 C C . GLY A 1 161 ? -4.198 -15.000 10.133 1.00 96.12 161 GLY A C 1
ATOM 1258 O O . GLY A 1 161 ? -4.583 -15.716 11.051 1.00 96.12 161 GLY A O 1
ATOM 1259 N N . LYS A 1 162 ? -3.153 -14.176 10.282 1.00 96.94 162 LYS A N 1
ATOM 1260 C CA . LYS A 1 162 ? -2.400 -14.036 11.535 1.00 96.94 162 LYS A CA 1
ATOM 1261 C C . LYS A 1 162 ? -2.875 -12.822 12.316 1.00 96.94 162 LYS A C 1
ATOM 1263 O O . LYS A 1 162 ? -2.932 -11.722 11.770 1.00 96.94 162 LYS A O 1
ATOM 1268 N N . ARG A 1 163 ? -3.185 -13.022 13.597 1.00 95.50 163 ARG A N 1
ATOM 1269 C CA . ARG A 1 163 ? -3.555 -11.942 14.514 1.00 95.50 163 ARG A CA 1
ATOM 1270 C C . ARG A 1 163 ? -2.386 -10.978 14.709 1.00 95.50 163 ARG A C 1
ATOM 1272 O O . ARG A 1 163 ? -1.251 -11.420 14.866 1.00 95.50 163 ARG A O 1
ATOM 1279 N N . LEU A 1 164 ? -2.692 -9.684 14.719 1.00 94.12 164 LEU A N 1
ATOM 1280 C CA . LEU A 1 164 ? -1.747 -8.614 15.007 1.00 94.12 164 LEU A CA 1
ATOM 1281 C C . LEU A 1 164 ? -2.239 -7.761 16.162 1.00 94.12 164 LEU A C 1
ATOM 1283 O O . LEU A 1 164 ? -3.422 -7.431 16.240 1.00 94.12 164 LEU A O 1
ATOM 1287 N N . GLU A 1 165 ? -1.292 -7.348 16.992 1.00 94.06 165 GLU A N 1
ATOM 1288 C CA . GLU A 1 165 ? -1.483 -6.264 17.942 1.00 94.06 165 GLU A CA 1
ATOM 1289 C C . GLU A 1 165 ? -0.729 -5.031 17.414 1.00 94.06 165 GLU A C 1
ATOM 1291 O O . GLU A 1 165 ? 0.361 -5.186 16.851 1.00 94.06 165 GLU A O 1
ATOM 1296 N N . PRO A 1 166 ? -1.296 -3.818 17.523 1.00 93.19 166 PRO A N 1
ATOM 1297 C CA . PRO A 1 166 ? -0.612 -2.609 17.084 1.00 93.19 166 PRO A CA 1
ATOM 1298 C C . PRO A 1 166 ? 0.674 -2.405 17.885 1.00 93.19 166 PRO A C 1
ATOM 1300 O O . PRO A 1 166 ? 0.637 -2.370 19.113 1.00 93.19 166 PRO A O 1
ATOM 1303 N N . THR A 1 167 ? 1.796 -2.208 17.196 1.00 94.31 167 THR A N 1
ATOM 1304 C CA . THR A 1 167 ? 3.058 -1.776 17.812 1.00 94.31 167 THR A CA 1
ATOM 1305 C C . THR A 1 167 ? 2.888 -0.402 18.453 1.00 94.31 167 THR A C 1
ATOM 1307 O O . THR A 1 167 ? 3.348 -0.164 19.565 1.00 94.31 167 THR A O 1
ATOM 1310 N N . THR A 1 168 ? 2.163 0.482 17.763 1.00 90.88 168 THR A N 1
ATOM 1311 C CA . THR A 1 168 ? 1.859 1.835 18.228 1.00 90.88 168 THR A CA 1
ATOM 1312 C C . THR A 1 168 ? 0.422 2.182 17.873 1.00 90.88 168 THR A C 1
ATOM 1314 O O . THR A 1 168 ? -0.053 1.886 16.773 1.00 90.88 168 THR A O 1
ATOM 1317 N N . ARG A 1 169 ? -0.265 2.871 18.786 1.00 88.38 169 ARG A N 1
ATOM 1318 C CA . ARG A 1 169 ? -1.575 3.470 18.535 1.00 88.38 169 ARG A CA 1
ATOM 1319 C C . ARG A 1 169 ? -1.560 4.940 18.933 1.00 88.38 169 ARG A C 1
ATOM 1321 O O . ARG A 1 169 ? -1.300 5.257 20.088 1.00 88.38 169 ARG A O 1
ATOM 1328 N N . VAL A 1 170 ? -1.905 5.821 17.996 1.00 84.94 170 VAL A N 1
ATOM 1329 C CA . VAL A 1 170 ? -2.067 7.262 18.247 1.00 84.94 170 VAL A CA 1
ATOM 1330 C C . VAL A 1 170 ? -3.458 7.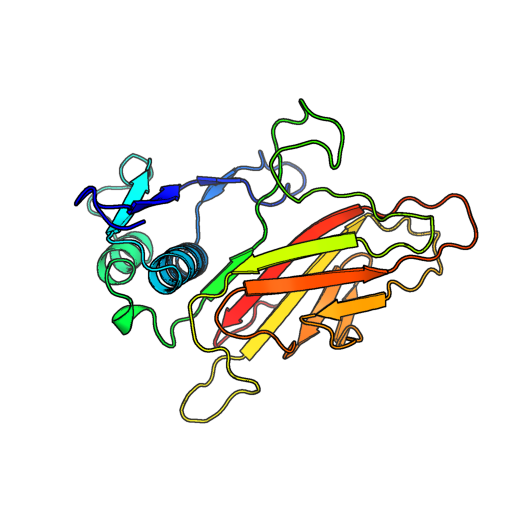674 17.782 1.00 84.94 170 VAL A C 1
ATOM 1332 O O . VAL A 1 170 ? -3.740 7.738 16.585 1.00 84.94 170 VAL A O 1
ATOM 1335 N N . GLY A 1 171 ? -4.365 7.895 18.736 1.00 84.12 171 GLY A N 1
ATOM 1336 C CA . GLY A 1 171 ? -5.774 8.163 18.446 1.00 84.12 171 GLY A CA 1
ATOM 1337 C C . GLY A 1 171 ? -6.414 7.053 17.599 1.00 84.12 171 GLY A C 1
ATOM 1338 O O . GLY A 1 171 ? -6.489 5.895 18.021 1.00 84.12 171 GLY A O 1
ATOM 1339 N N . GLY A 1 172 ? -6.879 7.419 16.401 1.00 86.50 172 GLY A N 1
ATOM 1340 C CA . GLY A 1 172 ? -7.464 6.505 15.413 1.00 86.50 172 GLY A CA 1
ATOM 1341 C C . GLY A 1 172 ? -6.456 5.827 14.475 1.00 86.50 172 GLY A C 1
ATOM 1342 O O . GLY A 1 172 ? -6.887 5.166 13.532 1.00 86.50 172 GLY A O 1
ATOM 1343 N N . VAL A 1 173 ? -5.147 6.006 14.681 1.00 89.75 173 VAL A N 1
ATOM 1344 C CA . VAL A 1 173 ? -4.080 5.417 13.856 1.00 89.75 173 VAL A CA 1
ATOM 1345 C C . VAL A 1 173 ? -3.486 4.201 14.550 1.00 89.75 173 VAL A C 1
ATOM 1347 O O . VAL A 1 173 ? -3.056 4.293 15.699 1.00 89.75 173 VAL A O 1
ATOM 1350 N N . TYR A 1 174 ? -3.419 3.088 13.828 1.00 92.81 174 TYR A N 1
ATOM 1351 C CA . TYR A 1 174 ? -2.846 1.821 14.262 1.00 92.81 174 TYR A CA 1
ATOM 1352 C C . TYR A 1 174 ? -1.646 1.486 13.379 1.00 92.81 174 TYR A C 1
ATOM 1354 O O . TYR A 1 174 ? -1.777 1.429 12.154 1.00 92.81 174 TYR A O 1
ATOM 1362 N N . LEU A 1 175 ? -0.487 1.275 14.000 1.00 94.38 175 LEU A N 1
ATOM 1363 C CA . LEU A 1 175 ? 0.747 0.886 13.322 1.00 94.38 175 LEU A CA 1
ATOM 1364 C C . LEU A 1 175 ? 1.111 -0.539 13.682 1.00 94.38 175 LEU A C 1
ATOM 1366 O O . LEU A 1 175 ? 1.045 -0.920 14.849 1.00 94.38 175 LEU A O 1
ATOM 1370 N N . PHE A 1 176 ? 1.557 -1.286 12.685 1.00 96.38 176 PHE A N 1
ATOM 1371 C CA . PHE A 1 176 ? 2.059 -2.638 12.849 1.00 96.38 176 PHE A CA 1
ATOM 1372 C C . PHE A 1 176 ? 3.419 -2.702 12.169 1.00 96.38 176 PHE A C 1
ATOM 1374 O O . PHE A 1 176 ? 3.492 -2.599 10.942 1.00 96.38 176 PHE A O 1
ATOM 1381 N N . 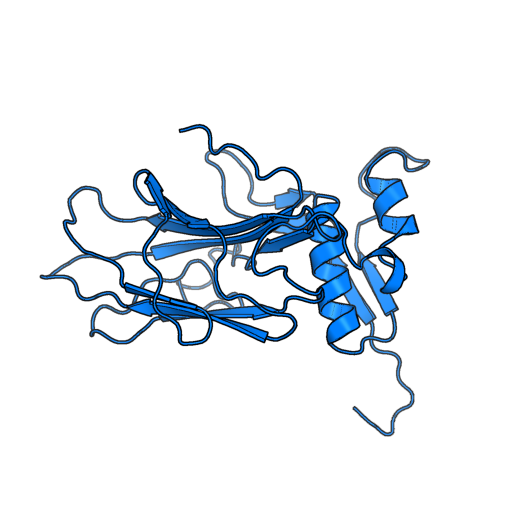ASP A 1 177 ? 4.478 -2.836 12.960 1.00 95.94 177 ASP A N 1
ATOM 1382 C CA . ASP A 1 177 ? 5.832 -3.029 12.450 1.00 95.94 177 ASP A CA 1
ATOM 1383 C C . ASP A 1 177 ? 6.070 -4.513 12.166 1.00 95.94 177 ASP A C 1
ATOM 1385 O O . ASP A 1 177 ? 5.663 -5.380 12.939 1.00 95.94 177 ASP A O 1
ATOM 1389 N N . GLN A 1 178 ? 6.710 -4.804 11.033 1.00 95.56 178 GLN A N 1
ATOM 1390 C CA . GLN A 1 178 ? 6.950 -6.171 10.552 1.00 95.56 178 GLN A CA 1
ATOM 1391 C C . GLN A 1 178 ? 5.686 -7.056 10.482 1.00 95.56 178 GLN A C 1
ATOM 1393 O O . GLN A 1 178 ? 5.686 -8.192 10.969 1.00 95.56 178 GLN A O 1
ATOM 1398 N N . PRO A 1 179 ? 4.580 -6.574 9.873 1.00 97.00 179 PRO A N 1
ATOM 1399 C CA . PRO A 1 179 ? 3.389 -7.392 9.687 1.00 97.00 179 PRO A CA 1
ATOM 1400 C C . PRO A 1 179 ? 3.704 -8.587 8.761 1.00 97.00 179 PRO A C 1
ATOM 1402 O O . PRO A 1 179 ? 4.568 -8.485 7.889 1.00 97.00 179 PRO A O 1
ATOM 1405 N N . PRO A 1 180 ? 2.974 -9.713 8.866 1.00 96.31 180 PRO A N 1
ATOM 1406 C CA . PRO A 1 180 ? 3.201 -10.938 8.096 1.00 96.31 180 PRO A CA 1
ATOM 1407 C C . PRO A 1 180 ? 2.672 -10.825 6.656 1.00 96.31 180 PRO A C 1
ATOM 1409 O O . PRO A 1 180 ? 1.842 -11.614 6.189 1.00 96.31 180 PRO A O 1
ATOM 1412 N N . ILE A 1 181 ? 3.134 -9.799 5.954 1.00 97.12 181 ILE A N 1
ATOM 1413 C CA . ILE A 1 181 ? 2.842 -9.510 4.558 1.00 97.12 181 ILE A CA 1
ATOM 1414 C C . ILE A 1 181 ? 3.862 -10.249 3.690 1.00 97.12 181 ILE A C 1
ATOM 1416 O O . ILE A 1 181 ? 5.003 -10.468 4.083 1.00 97.12 181 ILE A O 1
ATOM 1420 N N . ARG A 1 182 ? 3.424 -10.689 2.513 1.00 96.19 182 ARG A N 1
ATOM 1421 C CA . ARG A 1 182 ? 4.222 -11.479 1.574 1.00 96.19 182 ARG A CA 1
ATOM 1422 C C . ARG A 1 182 ? 3.966 -11.005 0.153 1.00 96.19 182 ARG A C 1
ATOM 1424 O O . ARG A 1 182 ? 2.947 -10.370 -0.105 1.00 96.19 182 ARG A O 1
ATOM 1431 N N . ARG A 1 183 ? 4.849 -11.387 -0.767 1.00 97.94 183 ARG A N 1
ATOM 1432 C CA . ARG A 1 183 ? 4.608 -11.241 -2.203 1.00 97.94 183 ARG A CA 1
ATOM 1433 C C . ARG A 1 183 ? 3.284 -11.914 -2.602 1.00 97.94 183 ARG A C 1
ATOM 1435 O O . ARG A 1 183 ? 2.927 -12.981 -2.084 1.00 97.94 183 ARG A O 1
ATOM 1442 N N . GLY A 1 184 ? 2.562 -11.276 -3.513 1.00 98.06 184 GLY A N 1
ATOM 1443 C CA . GLY A 1 184 ? 1.249 -11.669 -4.000 1.00 98.06 184 GLY A CA 1
ATOM 1444 C C . GLY A 1 184 ? 0.083 -11.003 -3.262 1.00 98.06 184 GLY A C 1
ATOM 1445 O O . GLY A 1 184 ? 0.194 -9.926 -2.669 1.00 98.06 184 GLY A O 1
ATOM 1446 N N . ALA A 1 185 ? -1.072 -11.667 -3.315 1.00 97.69 185 ALA A N 1
ATOM 1447 C CA . ALA A 1 185 ? -2.295 -11.192 -2.681 1.00 97.69 185 ALA A CA 1
ATOM 1448 C C . ALA A 1 185 ? -2.179 -11.198 -1.148 1.00 97.69 185 ALA A C 1
ATOM 1450 O O . ALA A 1 185 ? -1.846 -12.219 -0.539 1.00 97.69 185 ALA A O 1
ATOM 1451 N N . CYS A 1 186 ? -2.518 -10.062 -0.544 1.00 98.06 186 CYS A N 1
ATOM 1452 C CA . CYS A 1 186 ? -2.555 -9.848 0.895 1.00 98.06 186 CYS A CA 1
ATOM 1453 C C . CYS A 1 186 ? -3.948 -9.412 1.346 1.00 98.06 186 CYS A C 1
ATOM 1455 O O . CYS A 1 186 ? -4.692 -8.774 0.594 1.00 98.06 186 CYS A O 1
ATOM 1457 N N . ARG A 1 187 ? -4.296 -9.762 2.586 1.00 97.62 187 ARG A N 1
ATOM 1458 C CA . ARG A 1 187 ? -5.606 -9.469 3.172 1.00 97.62 187 ARG A CA 1
ATOM 1459 C C . ARG A 1 187 ? -5.480 -8.955 4.600 1.00 97.62 187 ARG A C 1
ATOM 1461 O O . ARG A 1 187 ? -4.826 -9.600 5.415 1.00 97.62 187 ARG A O 1
ATOM 1468 N N . LEU A 1 188 ? -6.161 -7.850 4.890 1.00 97.88 188 LEU A N 1
ATOM 1469 C CA . LEU A 1 188 ? -6.443 -7.342 6.231 1.00 97.88 188 LEU A CA 1
ATOM 1470 C C . LEU A 1 188 ? -7.893 -7.676 6.585 1.00 97.88 188 LEU A C 1
ATOM 1472 O O . LEU A 1 188 ? -8.806 -7.406 5.803 1.00 97.88 188 LEU A O 1
ATOM 1476 N N . GLU A 1 189 ? -8.104 -8.232 7.768 1.00 97.00 189 GLU A N 1
ATOM 1477 C CA . GLU A 1 189 ? -9.421 -8.459 8.353 1.00 97.00 189 GLU A CA 1
ATOM 1478 C C . GLU A 1 189 ? -9.502 -7.681 9.666 1.00 97.00 189 GLU A C 1
ATOM 1480 O O . GLU A 1 189 ? -8.590 -7.751 10.493 1.00 97.00 189 GLU A O 1
ATOM 1485 N N . VAL A 1 190 ? -10.574 -6.909 9.835 1.00 94.50 190 VAL A N 1
ATOM 1486 C CA . VAL A 1 190 ? -10.805 -6.084 11.023 1.00 94.50 190 VAL A CA 1
ATOM 1487 C C . VAL A 1 190 ? -12.104 -6.534 11.672 1.00 94.50 190 VAL A C 1
ATOM 1489 O O . VAL A 1 190 ? -13.179 -6.389 11.092 1.00 94.50 190 VAL A O 1
ATOM 1492 N N . GLY A 1 191 ? -11.986 -7.112 12.861 1.00 90.38 191 GLY A N 1
ATOM 1493 C CA . GLY A 1 191 ? -13.105 -7.439 13.731 1.00 90.38 191 GLY A CA 1
ATOM 1494 C C . GLY A 1 191 ? -13.434 -6.267 14.645 1.00 90.38 191 GLY A C 1
ATOM 1495 O O . GLY A 1 191 ? -12.536 -5.618 15.192 1.00 90.38 191 GLY A O 1
ATOM 1496 N N . PHE A 1 192 ? -14.725 -6.020 14.821 1.00 85.25 192 PHE A N 1
ATOM 1497 C CA . PHE A 1 192 ? -15.249 -4.968 15.672 1.00 85.25 192 PHE A CA 1
ATOM 1498 C C . PHE A 1 192 ? -16.505 -5.480 16.377 1.00 85.25 192 PHE A C 1
ATOM 1500 O O . PHE A 1 192 ? -17.430 -5.950 15.724 1.00 85.25 192 PHE A O 1
ATOM 1507 N N . ASP A 1 193 ? -16.498 -5.426 17.706 1.00 76.31 193 ASP A N 1
ATOM 1508 C CA . ASP A 1 193 ? -17.579 -5.924 18.561 1.00 76.31 193 ASP A CA 1
ATOM 1509 C C . ASP A 1 193 ? -17.885 -4.866 19.638 1.00 76.31 193 ASP A C 1
ATOM 1511 O O . ASP A 1 193 ? -17.300 -4.892 20.727 1.00 76.31 193 ASP A O 1
ATOM 1515 N N . PRO A 1 194 ? -18.651 -3.812 19.293 1.00 73.12 194 PRO A N 1
ATOM 1516 C CA . PRO A 1 194 ? -18.900 -2.700 20.199 1.00 73.12 194 PRO A CA 1
ATOM 1517 C C . PRO A 1 194 ? -20.037 -2.985 21.196 1.00 73.12 194 PRO A C 1
ATOM 1519 O O . PRO A 1 194 ? -21.056 -3.561 20.824 1.00 73.12 194 PRO A O 1
ATOM 1522 N N . PRO A 1 195 ? -19.962 -2.448 22.429 1.00 64.12 195 PRO A N 1
ATOM 1523 C CA . PRO A 1 195 ? -21.006 -2.640 23.439 1.00 64.12 195 PRO A CA 1
ATOM 1524 C C . PRO A 1 195 ? -22.365 -1.957 23.146 1.00 64.12 195 PRO A C 1
ATOM 1526 O O . PRO A 1 195 ? -23.335 -2.345 23.790 1.00 64.12 195 PRO A O 1
ATOM 1529 N N . ARG A 1 196 ? -22.456 -0.975 22.218 1.00 70.88 196 ARG A N 1
ATOM 1530 C CA . ARG A 1 196 ? -23.648 -0.485 21.448 1.00 70.88 196 ARG A CA 1
ATOM 1531 C C . ARG A 1 196 ? -23.399 0.915 20.841 1.00 70.88 196 ARG A C 1
ATOM 1533 O O . ARG A 1 196 ? -22.656 1.704 21.415 1.00 70.88 196 ARG A O 1
ATOM 1540 N N . ASN A 1 197 ? -24.067 1.236 19.720 1.00 68.69 197 ASN A N 1
ATOM 1541 C CA . ASN A 1 197 ? -24.141 2.561 19.058 1.00 68.69 197 ASN A CA 1
ATOM 1542 C C . ASN A 1 197 ? -22.800 3.216 18.677 1.00 68.69 197 ASN A C 1
ATOM 1544 O O . ASN A 1 197 ? -22.594 4.412 18.896 1.00 68.69 197 ASN A O 1
ATOM 1548 N N . VAL A 1 198 ? -21.886 2.451 18.076 1.00 77.06 198 VAL A N 1
ATOM 1549 C CA . VAL A 1 198 ? -20.607 2.991 17.606 1.00 77.06 198 VAL A CA 1
ATOM 1550 C C . VAL A 1 198 ? -20.368 2.631 16.153 1.00 77.06 198 VAL A C 1
ATOM 1552 O O . VAL A 1 198 ? -20.219 1.462 15.819 1.00 77.06 198 VAL A O 1
ATOM 1555 N N . THR A 1 199 ? -20.203 3.651 15.318 1.00 80.50 199 THR A N 1
ATOM 1556 C CA . THR A 1 199 ? -19.679 3.490 13.963 1.00 80.50 199 THR A CA 1
ATOM 1557 C C . THR A 1 199 ? -18.177 3.737 13.962 1.00 80.50 199 THR A C 1
ATOM 1559 O O . THR A 1 199 ? -17.698 4.760 14.455 1.00 80.50 199 THR A O 1
ATOM 1562 N N . VAL A 1 200 ? -17.431 2.796 13.387 1.00 86.44 200 VAL A N 1
ATOM 1563 C CA . VAL A 1 200 ? -16.005 2.947 13.088 1.00 86.44 200 VAL A CA 1
ATOM 1564 C C . VAL A 1 200 ? -15.835 2.839 11.592 1.00 86.44 200 VAL A C 1
ATOM 1566 O O . VAL A 1 200 ? -16.36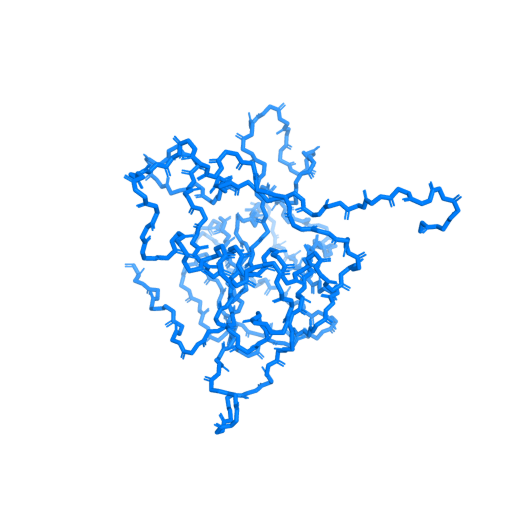8 1.921 10.974 1.00 86.44 200 VAL A O 1
ATOM 1569 N N . ARG A 1 201 ? -15.071 3.760 11.013 1.00 88.88 201 ARG A N 1
ATOM 1570 C CA . ARG A 1 201 ? -14.750 3.748 9.589 1.00 88.88 201 ARG A CA 1
ATOM 1571 C C . ARG A 1 201 ? -13.259 3.547 9.405 1.00 88.88 201 ARG A C 1
ATOM 1573 O O . ARG A 1 201 ? -12.478 4.236 10.056 1.00 88.88 201 ARG A O 1
ATOM 1580 N N . ILE A 1 202 ? -12.870 2.635 8.521 1.00 91.06 202 ILE A N 1
ATOM 1581 C CA . ILE A 1 202 ? -11.508 2.571 7.994 1.00 91.06 202 ILE A CA 1
ATOM 1582 C C . ILE A 1 202 ? -11.388 3.629 6.899 1.00 91.06 202 ILE A C 1
ATOM 1584 O O . ILE A 1 202 ? -12.156 3.633 5.934 1.00 91.06 202 ILE A O 1
ATOM 1588 N N . GLU A 1 203 ? -10.438 4.538 7.077 1.00 88.06 203 GLU A N 1
ATOM 1589 C CA . GLU A 1 203 ? -10.159 5.642 6.155 1.00 88.06 203 GLU A CA 1
ATOM 1590 C C . GLU A 1 203 ? -8.953 5.357 5.275 1.00 88.06 203 GLU A C 1
ATOM 1592 O O . GLU A 1 203 ? -8.948 5.735 4.104 1.00 88.06 203 GLU A O 1
ATOM 1597 N N . GLU A 1 204 ? -7.932 4.724 5.858 1.00 91.31 204 GLU A N 1
ATOM 1598 C CA . GLU A 1 204 ? -6.622 4.560 5.238 1.00 91.31 204 GLU A CA 1
ATOM 1599 C C . GLU A 1 204 ? -6.032 3.191 5.557 1.00 91.31 204 GLU A C 1
ATOM 1601 O O . GLU A 1 204 ? -6.098 2.735 6.701 1.00 91.31 204 GLU A O 1
ATOM 1606 N N . ILE A 1 205 ? -5.438 2.564 4.541 1.00 94.62 205 ILE A N 1
ATOM 1607 C CA . ILE A 1 205 ? -4.628 1.350 4.655 1.00 94.62 205 ILE A CA 1
ATOM 1608 C C . ILE A 1 205 ? -3.379 1.542 3.787 1.00 94.62 205 ILE A C 1
ATOM 1610 O O . ILE A 1 205 ? -3.464 1.531 2.555 1.00 94.62 205 ILE A O 1
ATOM 1614 N N . GLU A 1 206 ? -2.221 1.720 4.414 1.00 95.31 206 GLU A N 1
ATOM 1615 C CA . GLU A 1 206 ? -0.921 1.824 3.737 1.00 95.31 206 GLU A CA 1
ATOM 1616 C C . GLU A 1 206 ? 0.015 0.715 4.202 1.00 95.31 206 GLU A C 1
ATOM 1618 O O . GLU A 1 206 ? 0.036 0.357 5.375 1.00 95.31 206 GLU A O 1
ATOM 1623 N N . PHE A 1 207 ? 0.821 0.188 3.290 1.00 97.69 207 PHE A N 1
ATOM 1624 C CA . PHE A 1 207 ? 1.889 -0.743 3.592 1.00 97.69 207 PHE A CA 1
ATOM 1625 C C . PHE A 1 207 ? 3.202 -0.257 2.982 1.00 97.69 207 PHE A C 1
ATOM 1627 O O . PHE A 1 207 ? 3.327 -0.083 1.769 1.00 97.69 207 PHE A O 1
ATOM 1634 N N . LEU A 1 208 ? 4.181 -0.032 3.847 1.00 97.81 208 LEU A N 1
ATOM 1635 C CA . LEU A 1 208 ? 5.490 0.494 3.506 1.00 97.81 208 LEU A CA 1
ATOM 1636 C C . LEU A 1 208 ? 6.511 -0.639 3.587 1.00 97.81 208 LEU A C 1
ATOM 1638 O O . LEU A 1 208 ? 6.520 -1.390 4.561 1.00 97.81 208 LEU A O 1
ATOM 1642 N N . VAL A 1 209 ? 7.381 -0.724 2.582 1.00 97.88 209 VAL A N 1
ATOM 1643 C CA . VAL A 1 209 ? 8.580 -1.575 2.553 1.00 97.88 209 VAL A CA 1
ATOM 1644 C C . VAL A 1 209 ? 9.746 -0.660 2.208 1.00 97.88 209 VAL A C 1
ATOM 1646 O O . VAL A 1 209 ? 9.964 -0.356 1.039 1.00 97.88 209 VAL A O 1
ATOM 1649 N N . GLN A 1 210 ? 10.423 -0.115 3.216 1.00 97.38 210 GLN A N 1
ATOM 1650 C CA . GLN A 1 210 ? 11.355 1.002 3.035 1.00 97.38 210 GLN A CA 1
ATOM 1651 C C . GLN A 1 210 ? 12.543 0.895 3.983 1.00 97.38 210 GLN A C 1
ATOM 1653 O O . GLN A 1 210 ? 12.406 0.409 5.104 1.00 97.38 210 GLN A O 1
ATOM 1658 N N . ARG A 1 211 ? 13.709 1.387 3.559 1.00 96.06 211 ARG A N 1
ATOM 1659 C CA . ARG A 1 211 ? 14.901 1.471 4.422 1.00 96.06 211 ARG A CA 1
ATOM 1660 C C . ARG A 1 211 ? 14.693 2.456 5.566 1.00 96.06 211 ARG A C 1
ATOM 1662 O O . ARG A 1 211 ? 15.055 2.166 6.699 1.00 96.06 211 ARG A O 1
ATOM 1669 N N . ASN A 1 212 ? 14.049 3.581 5.264 1.00 93.25 212 ASN A N 1
ATOM 1670 C CA . ASN A 1 212 ? 13.728 4.623 6.228 1.00 93.25 212 ASN A CA 1
ATOM 1671 C C . ASN A 1 212 ? 12.211 4.760 6.317 1.00 93.25 212 ASN A C 1
ATOM 1673 O O . ASN A 1 212 ? 11.587 5.360 5.443 1.00 93.25 212 ASN A O 1
ATOM 1677 N N . LEU A 1 213 ? 11.614 4.180 7.359 1.00 91.50 213 LEU A N 1
ATOM 1678 C CA . LEU A 1 213 ? 10.189 4.365 7.614 1.00 91.50 213 LEU A CA 1
ATOM 1679 C C . LEU A 1 213 ? 9.938 5.811 8.070 1.00 91.50 213 LEU A C 1
ATOM 1681 O O . LEU A 1 213 ? 10.691 6.317 8.900 1.00 91.50 213 LEU A O 1
ATOM 1685 N N . PRO A 1 214 ? 8.892 6.482 7.562 1.00 83.56 214 PRO A N 1
ATOM 1686 C CA . PRO A 1 214 ? 8.585 7.844 7.961 1.00 83.56 214 PRO A CA 1
ATOM 1687 C C . PRO A 1 214 ? 8.175 7.906 9.435 1.00 83.56 214 PRO A C 1
ATOM 1689 O O . PRO A 1 214 ? 7.397 7.073 9.918 1.00 83.56 214 PRO A O 1
ATOM 1692 N N . ASP A 1 215 ? 8.642 8.952 10.114 1.00 76.50 215 ASP A N 1
ATOM 1693 C CA . ASP A 1 215 ? 8.118 9.350 11.414 1.00 76.50 215 ASP A CA 1
ATOM 1694 C C . ASP A 1 215 ? 6.685 9.851 11.249 1.00 76.50 215 ASP A C 1
ATOM 1696 O O . ASP A 1 215 ? 6.389 10.711 10.410 1.00 76.50 215 ASP A O 1
ATOM 1700 N N . LEU A 1 216 ? 5.776 9.343 12.075 1.00 65.69 216 LEU A N 1
ATOM 1701 C CA . LEU A 1 216 ? 4.442 9.916 12.160 1.00 65.69 216 LEU A CA 1
ATOM 1702 C C . LEU A 1 216 ? 4.488 11.067 13.154 1.00 65.69 216 LEU A C 1
ATOM 1704 O O . LEU A 1 216 ? 4.459 10.856 14.363 1.00 65.69 216 LEU A O 1
ATOM 1708 N N . LYS A 1 217 ? 4.573 12.293 12.631 1.00 48.81 217 LYS A N 1
ATOM 1709 C CA . LYS A 1 217 ? 4.339 13.493 13.439 1.00 48.81 217 LYS A CA 1
ATOM 1710 C C . LYS A 1 217 ? 2.896 13.446 13.955 1.00 48.81 217 LYS A C 1
ATOM 1712 O O . LYS A 1 217 ? 1.970 13.331 13.149 1.00 48.81 217 LYS A O 1
ATOM 1717 N N . SER A 1 218 ? 2.753 13.461 15.280 1.00 41.44 218 SER A N 1
ATOM 1718 C CA . SER A 1 218 ? 1.486 13.595 16.012 1.00 41.44 218 SER A CA 1
ATOM 1719 C C . SER A 1 218 ? 0.811 14.926 15.725 1.00 41.44 218 SER A C 1
ATOM 1721 O O . SER A 1 218 ? 1.556 15.933 15.715 1.00 41.44 218 SER A O 1
#

Nearest PDB structures (foldseek):
  3u37-assembly2_H  TM=4.741E-01  e=1.026E-03  Butyrivibrio proteoclasticus B316
  2waa-assembly1_A  TM=5.120E-01  e=2.738E-02  Cellvibrio japonicus
  7rrm-assembly2_B-2  TM=4.776E-01  e=2.289E-02  Homo sapiens
  3fc0-assembly1_B  TM=4.652E-01  e=1.147E-01  Mus musculus

pLDDT: mean 86.65, std 13.23, range [41.44, 98.44]